Protein 1R18 (pdb70)

Nearest PDB structures (foldseek):
  1r18-assembly1_A  TM=1.005E+00  e=1.728E-52  Drosophila melanogaster
  1kr5-assembly1_A  TM=9.643E-01  e=3.037E-31  Homo sapiens
  2pbf-assembly2_B  TM=9.142E-01  e=1.183E-22  Plasmodium falciparum 3D7
  1jg3-assembly1_A  TM=9.268E-01  e=1.022E-20  Pyrococcus furiosus
  4l7v-assembly1_A  TM=8.859E-01  e=3.035E-16  Vibrio cholerae O395

Structure (mmCIF, N/CA/C/O backbone):
data_1R18
#
_entry.id   1R18
#
_cell.length_a   72.070
_cell.length_b   45.250
_cell.length_c   61.240
_cell.angle_alpha   90.00
_cell.angle_beta   102.90
_cell.angle_gamma   90.00
#
_symmetry.space_group_name_H-M   'C 1 2 1'
#
loop_
_entity.id
_entity.type
_entity.pdbx_description
1 polymer Protein-L-isoaspartate(D-aspartate)-O-methyltransferase
2 non-polymer S-ADENOSYL-L-HOMOCYSTEINE
3 water water
#
loop_
_atom_site.group_PDB
_atom_site.id
_atom_site.type_symbol
_atom_site.label_atom_id
_atom_site.label_alt_id
_atom_site.label_comp_id
_atom_site.label_asym_id
_atom_site.label_entity_id
_atom_site.label_seq_id
_atom_site.pdbx_PDB_ins_code
_atom_site.Cartn_x
_atom_site.Cartn_y
_atom_site.Cartn_z
_atom_site.occupancy
_atom_site.B_iso_or_equiv
_atom_site.auth_seq_id
_atom_site.auth_comp_id
_atom_site.auth_asym_id
_atom_site.auth_atom_id
_atom_site.pdbx_PDB_model_num
ATOM 1 N N . ILE A 1 5 ? 33.004 -19.059 39.866 1.00 47.07 -1 ILE A N 1
ATOM 2 C CA . ILE A 1 5 ? 32.507 -18.139 38.802 1.00 47.07 -1 ILE A CA 1
ATOM 3 C C . ILE A 1 5 ? 32.807 -16.689 39.162 1.00 47.07 -1 ILE A C 1
ATOM 4 O O . ILE A 1 5 ? 32.449 -16.223 40.246 1.00 47.07 -1 ILE A O 1
ATOM 6 N N . HIS A 1 6 ? 33.466 -15.981 38.250 1.00 28.75 0 HIS A N 1
ATOM 7 C CA . HIS A 1 6 ? 33.809 -14.582 38.473 1.00 28.75 0 HIS A CA 1
ATOM 8 C C . HIS A 1 6 ? 32.546 -13.723 38.501 1.00 28.75 0 HIS A C 1
ATOM 9 O O . HIS A 1 6 ? 31.744 -13.751 37.566 1.00 28.75 0 HIS A O 1
ATOM 11 N N . MET A 1 7 ? 32.372 -12.965 39.580 1.00 20.18 1 MET A N 1
ATOM 12 C CA . MET A 1 7 ? 31.212 -12.088 39.732 1.00 20.18 1 MET A CA 1
ATOM 13 C C . MET A 1 7 ? 31.560 -10.662 39.306 1.00 20.18 1 MET A C 1
ATOM 14 O O . MET A 1 7 ? 32.707 -10.229 39.439 1.00 20.18 1 MET A O 1
ATOM 19 N N . ALA A 1 8 ? 30.568 -9.932 38.801 1.00 28.40 2 ALA A N 1
ATOM 20 C CA . ALA A 1 8 ? 30.791 -8.561 38.351 1.00 28.40 2 ALA A CA 1
ATOM 21 C C . ALA A 1 8 ? 29.597 -7.629 38.563 1.00 28.40 2 ALA A C 1
ATOM 22 O O . ALA A 1 8 ? 28.451 -8.073 38.653 1.00 28.40 2 ALA A O 1
ATOM 24 N N . TRP A 1 9 ? 29.882 -6.331 38.635 1.00 27.89 3 TRP A N 1
ATOM 25 C CA . TRP A 1 9 ? 28.856 -5.308 38.820 1.00 27.89 3 TRP A CA 1
ATOM 26 C C . TRP A 1 9 ? 28.374 -4.749 37.488 1.00 27.89 3 TRP A C 1
ATOM 27 O O . TRP A 1 9 ? 29.122 -4.706 36.512 1.00 27.89 3 TRP A O 1
ATOM 38 N N . ARG A 1 10 ? 27.121 -4.310 37.462 1.00 30.72 4 ARG A N 1
ATOM 39 C CA . ARG A 1 10 ? 26.545 -3.696 36.275 1.00 30.72 4 ARG A CA 1
ATOM 40 C C . ARG A 1 10 ? 25.295 -2.905 36.613 1.00 30.72 4 ARG A C 1
ATOM 41 O O . ARG A 1 10 ? 24.441 -3.350 37.379 1.00 30.72 4 ARG A O 1
ATOM 49 N N . SER A 1 11 ? 25.220 -1.715 36.031 1.00 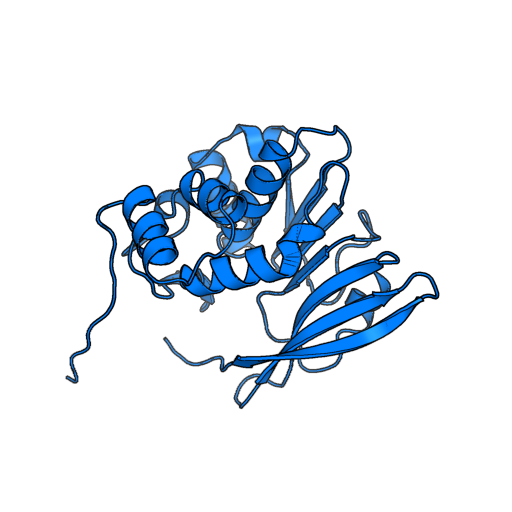21.31 5 SER A N 1
ATOM 50 C CA . SER A 1 11 ? 24.122 -0.780 36.242 1.00 21.31 5 SER A CA 1
ATOM 51 C C . SER A 1 11 ? 22.760 -1.312 35.824 1.00 21.31 5 SER A C 1
ATOM 52 O O . SER A 1 11 ? 22.648 -2.125 34.905 1.00 21.31 5 SER A O 1
ATOM 55 N N . VAL A 1 12 ? 21.727 -0.826 36.506 1.00 22.60 6 VAL A N 1
ATOM 56 C CA . VAL A 1 12 ? 20.351 -1.211 36.230 1.00 22.60 6 VAL A CA 1
ATOM 57 C C . VAL A 1 12 ? 19.405 -0.101 36.670 1.00 22.60 6 VAL A C 1
ATOM 58 O O . VAL A 1 12 ? 19.692 0.635 37.613 1.00 22.60 6 VAL A O 1
ATOM 62 N N . GLY A 1 13 ? 18.279 0.015 35.976 1.00 21.35 7 GLY A N 1
ATOM 63 C CA . GLY A 1 13 ? 17.298 1.023 36.324 1.00 21.35 7 GLY A CA 1
ATOM 64 C C . GLY A 1 13 ? 16.053 0.339 36.853 1.00 21.35 7 GLY A C 1
ATOM 65 O O . GLY A 1 13 ? 15.812 -0.828 36.545 1.00 21.35 7 GLY A O 1
ATOM 66 N N . ALA A 1 14 ? 15.264 1.049 37.652 1.00 19.51 8 ALA A N 1
ATOM 67 C CA . ALA A 1 14 ? 14.041 0.480 38.207 1.00 19.51 8 ALA A CA 1
ATOM 68 C C . ALA A 1 14 ? 12.967 0.377 37.125 1.00 19.51 8 ALA A C 1
ATOM 69 O O . ALA A 1 14 ? 12.086 -0.482 37.183 1.00 19.51 8 ALA A O 1
ATOM 71 N N . ASN A 1 15 ? 13.044 1.275 36.148 1.00 20.66 9 ASN A N 1
ATOM 72 C CA . ASN A 1 15 ? 12.118 1.302 35.019 1.00 20.66 9 ASN A CA 1
ATOM 73 C C . ASN A 1 15 ? 12.804 2.021 33.860 1.00 20.66 9 ASN A C 1
ATOM 74 O O . ASN A 1 15 ? 13.960 2.420 33.982 1.00 20.66 9 ASN A O 1
ATOM 79 N N . ASN A 1 16 ? 12.109 2.188 32.740 1.00 18.15 10 ASN A N 1
ATOM 80 C CA . ASN A 1 16 ? 12.724 2.836 31.585 1.00 18.15 10 ASN A CA 1
ATOM 81 C C . ASN A 1 16 ? 13.173 4.270 31.856 1.00 18.15 10 ASN A C 1
ATOM 82 O O . ASN A 1 16 ? 14.315 4.629 31.567 1.00 18.15 10 ASN A O 1
ATOM 87 N N . GLU A 1 17 ? 12.281 5.086 32.413 1.00 21.61 11 GLU A N 1
ATOM 88 C CA . GLU A 1 17 ? 12.608 6.478 32.711 1.00 21.61 11 GLU A CA 1
ATOM 89 C C . GLU A 1 17 ? 13.812 6.592 33.646 1.00 21.61 11 GLU A C 1
ATOM 90 O O . GLU A 1 17 ? 14.705 7.412 33.428 1.00 21.61 11 GLU A O 1
ATOM 96 N N . ASP A 1 18 ? 13.828 5.767 34.688 1.00 15.06 12 ASP A N 1
ATOM 97 C CA . ASP A 1 18 ? 14.916 5.779 35.658 1.00 15.06 12 ASP A CA 1
ATOM 98 C C . ASP A 1 18 ? 16.239 5.347 35.035 1.00 15.06 12 ASP A C 1
ATOM 99 O O . ASP A 1 18 ? 17.310 5.781 35.466 1.00 15.06 12 ASP A O 1
ATOM 104 N N . LEU A 1 19 ? 16.160 4.489 34.024 1.00 14.80 13 LEU A N 1
ATOM 105 C CA . LEU A 1 19 ? 17.354 4.012 33.338 1.00 14.80 13 LEU A CA 1
ATOM 106 C C . LEU A 1 19 ? 17.973 5.140 32.525 1.00 14.80 13 LEU A C 1
ATOM 107 O O . LEU A 1 19 ? 19.195 5.313 32.512 1.00 14.80 13 LEU A O 1
ATOM 112 N N . ILE A 1 20 ? 17.125 5.911 31.850 1.00 10.82 14 ILE A N 1
ATOM 113 C CA . ILE A 1 20 ? 17.601 7.016 31.026 1.00 10.82 14 ILE A CA 1
ATOM 114 C C . ILE A 1 20 ? 18.131 8.167 31.876 1.00 10.82 14 ILE A C 1
ATOM 115 O O . ILE A 1 20 ? 19.145 8.778 31.539 1.00 10.82 14 ILE A O 1
ATOM 120 N N . ARG A 1 21 ? 17.438 8.466 32.972 1.00 16.49 15 ARG A N 1
ATOM 121 C CA . ARG A 1 21 ? 17.862 9.535 33.869 1.00 16.49 15 ARG A CA 1
ATOM 122 C C . ARG A 1 21 ? 19.265 9.230 34.373 1.00 16.49 15 ARG A C 1
ATOM 123 O O . ARG A 1 21 ? 20.149 10.088 34.377 1.00 16.49 15 ARG A O 1
ATOM 131 N N . GLN A 1 22 ? 19.449 7.990 34.806 1.00 17.38 16 GLN A N 1
ATOM 132 C CA . GLN A 1 22 ? 20.723 7.515 35.324 1.00 17.38 16 GLN A CA 1
ATOM 133 C C . GLN A 1 22 ? 21.829 7.756 34.297 1.00 17.38 16 GLN A C 1
ATOM 134 O O . GLN A 1 22 ? 22.910 8.237 34.638 1.00 17.38 16 GLN A O 1
ATOM 140 N N . LEU A 1 23 ? 21.549 7.431 33.038 1.00 18.71 17 LEU A N 1
ATOM 141 C CA . LEU A 1 23 ? 22.521 7.623 31.964 1.00 18.71 17 LEU A CA 1
ATOM 142 C C . LEU A 1 23 ? 22.838 9.097 31.728 1.00 18.71 17 LEU A C 1
ATOM 143 O O . LEU A 1 23 ? 23.980 9.458 31.441 1.00 18.71 17 LEU A O 1
ATOM 148 N N . LYS A 1 24 ? 21.818 9.942 31.843 1.00 15.22 18 LYS A N 1
ATOM 149 C CA . LYS A 1 24 ? 21.979 11.375 31.632 1.00 15.22 18 LYS A CA 1
ATOM 150 C C . LYS A 1 24 ? 22.771 11.987 32.783 1.00 15.22 18 LYS A C 1
ATOM 151 O O . LYS A 1 24 ? 23.648 12.824 32.566 1.00 15.22 18 LYS A O 1
ATOM 157 N N . ASP A 1 25 ? 22.467 11.555 34.004 1.00 25.37 19 ASP A N 1
ATOM 158 C CA . ASP A 1 25 ? 23.159 12.051 35.188 1.00 25.37 19 ASP A CA 1
ATOM 159 C C . ASP A 1 25 ? 24.652 11.755 35.129 1.00 25.37 19 ASP A C 1
ATOM 160 O O . ASP A 1 25 ? 25.464 12.572 35.557 1.00 25.37 19 ASP A O 1
ATOM 165 N N . HIS A 1 26 ? 25.017 10.595 34.588 1.00 25.22 20 HIS A N 1
ATOM 166 C CA . HIS A 1 26 ? 26.425 10.217 34.501 1.00 25.22 20 HIS A CA 1
ATOM 167 C C . HIS A 1 26 ? 27.154 10.657 33.232 1.00 25.22 20 HIS A C 1
ATOM 168 O O . HIS A 1 26 ? 28.262 10.195 32.956 1.00 25.22 20 HIS A O 1
ATOM 175 N N . GLY A 1 27 ? 26.530 11.540 32.458 1.00 25.96 21 GLY A N 1
ATOM 176 C CA . GLY A 1 27 ? 27.168 12.046 31.255 1.00 25.96 21 GLY A CA 1
ATOM 177 C C . GLY A 1 27 ? 27.114 11.225 29.979 1.00 25.96 21 GLY A C 1
ATOM 178 O O . GLY A 1 27 ? 27.686 11.633 28.965 1.00 25.96 21 GLY A O 1
ATOM 179 N N . VAL A 1 28 ? 26.446 10.076 30.002 1.00 21.98 22 VAL A N 1
ATOM 180 C CA . VAL A 1 28 ? 26.356 9.258 28.795 1.00 21.98 22 VAL A CA 1
ATOM 181 C C . VAL A 1 28 ? 25.478 9.962 27.761 1.00 21.98 22 VAL A C 1
ATOM 182 O O . VAL A 1 28 ? 25.802 9.988 26.574 1.00 21.98 22 VAL A O 1
ATOM 186 N N . ILE A 1 29 ? 24.367 10.535 28.216 1.00 22.60 23 ILE A N 1
ATOM 187 C CA . ILE A 1 29 ? 23.463 11.255 27.326 1.00 22.60 23 ILE A CA 1
ATOM 188 C C . ILE A 1 29 ? 23.698 12.756 27.484 1.00 22.60 23 ILE A C 1
ATOM 189 O O . ILE A 1 29 ? 23.526 13.311 28.572 1.00 22.60 23 ILE A O 1
ATOM 194 N N . ALA A 1 30 ? 24.084 13.407 26.391 1.00 29.66 24 ALA A N 1
ATOM 195 C CA . ALA A 1 30 ? 24.366 14.835 26.406 1.00 29.66 24 ALA A CA 1
ATOM 196 C C . ALA A 1 30 ? 23.153 15.731 26.153 1.00 29.66 24 ALA A C 1
ATOM 197 O O . ALA A 1 30 ? 22.878 16.642 26.934 1.00 29.66 24 ALA A O 1
ATOM 199 N N . SER A 1 31 ? 22.427 15.472 25.069 1.00 23.29 25 SER A N 1
ATOM 200 C CA . SER A 1 31 ? 21.263 16.283 24.716 1.00 23.29 25 SER A CA 1
ATOM 201 C C . SER A 1 31 ? 19.939 15.797 25.302 1.00 23.29 25 SER A C 1
ATOM 202 O O . SER A 1 31 ? 19.712 14.595 25.444 1.00 23.29 25 SER A O 1
ATOM 205 N N . ASP A 1 32 ? 19.062 16.746 25.630 1.00 16.32 26 ASP A N 1
ATOM 206 C CA . ASP A 1 32 ? 17.756 16.427 26.202 1.00 16.32 26 ASP A CA 1
ATOM 207 C C . ASP A 1 32 ? 16.855 15.702 25.209 1.00 16.32 26 ASP A C 1
ATOM 208 O O . ASP A 1 32 ? 16.066 14.841 25.595 1.00 16.32 26 ASP A O 1
ATOM 213 N N . ALA A 1 33 ? 16.965 16.058 23.934 1.00 15.58 27 ALA A N 1
ATOM 214 C CA . ALA A 1 33 ? 16.146 15.437 22.898 1.00 15.58 27 ALA A CA 1
ATOM 215 C C . ALA A 1 33 ? 16.428 13.943 22.792 1.00 15.58 27 ALA A C 1
ATOM 216 O O . ALA A 1 33 ? 15.511 13.138 22.626 1.00 15.58 27 ALA A O 1
ATOM 218 N N . VAL A 1 34 ? 17.701 13.575 22.879 1.00 15.16 28 VAL A N 1
ATOM 219 C CA . VAL A 1 34 ? 18.086 12.173 22.802 1.00 15.16 28 VAL A CA 1
ATOM 220 C C . VAL A 1 34 ? 17.500 11.424 23.993 1.00 15.16 28 VAL A C 1
ATOM 221 O O . VAL A 1 34 ? 16.997 10.309 23.851 1.00 15.16 28 VAL A O 1
ATOM 225 N N . ALA A 1 35 ? 17.554 12.052 25.164 1.00 20.61 29 ALA A N 1
ATOM 226 C CA . ALA A 1 35 ? 17.029 11.448 26.381 1.00 20.61 29 ALA A CA 1
ATOM 227 C C . ALA A 1 35 ? 15.520 11.239 26.299 1.00 20.61 29 ALA A C 1
ATOM 228 O O . ALA A 1 35 ? 15.007 10.212 26.746 1.00 20.61 29 ALA A O 1
ATOM 230 N N . GLN A 1 36 ? 14.815 12.212 25.726 1.00 15.52 30 GLN A N 1
ATOM 231 C CA . GLN A 1 36 ? 13.364 12.130 25.599 1.00 15.52 30 GLN A CA 1
ATOM 232 C C . GLN A 1 36 ? 12.912 11.039 24.638 1.00 15.52 30 GLN A C 1
ATOM 233 O O . GLN A 1 36 ? 11.931 10.342 24.903 1.00 15.52 30 GLN A O 1
ATOM 239 N N . ALA A 1 37 ? 13.620 10.892 23.523 1.00 12.01 31 ALA A N 1
ATOM 240 C CA . ALA A 1 37 ? 13.273 9.860 22.553 1.00 12.01 31 ALA A CA 1
ATOM 241 C C . ALA A 1 37 ? 13.418 8.490 23.207 1.00 12.01 31 ALA A C 1
ATOM 242 O O . ALA A 1 37 ? 12.573 7.610 23.026 1.00 12.01 31 ALA A O 1
ATOM 244 N N . MET A 1 38 ? 14.494 8.313 23.968 1.00 18.71 32 MET A N 1
ATOM 245 C CA . MET A 1 38 ? 14.736 7.046 24.651 1.00 18.71 32 MET A CA 1
ATOM 246 C C . MET A 1 38 ? 13.764 6.840 25.809 1.00 18.71 32 MET A C 1
ATOM 247 O O . MET A 1 38 ? 13.401 5.709 26.126 1.00 18.71 32 MET A O 1
ATOM 252 N N . LYS A 1 39 ? 13.337 7.933 26.436 1.00 24.28 33 LYS A N 1
ATOM 253 C CA . LYS A 1 39 ? 12.391 7.844 27.545 1.00 24.28 33 LYS A CA 1
ATOM 254 C C . LYS A 1 39 ? 11.033 7.347 27.060 1.00 24.28 33 LYS A C 1
ATOM 255 O O . LYS A 1 39 ? 10.367 6.569 27.743 1.00 24.28 33 LYS A O 1
ATOM 261 N N . GLU A 1 40 ? 10.629 7.795 25.875 1.00 25.87 34 GLU A N 1
ATOM 262 C CA . GLU A 1 40 ? 9.338 7.416 25.312 1.00 25.87 34 GLU A CA 1
ATOM 263 C C . GLU A 1 40 ? 9.330 6.078 24.575 1.00 25.87 34 GLU A C 1
ATOM 264 O O . GLU A 1 40 ? 8.293 5.645 24.069 1.00 25.87 34 GLU A O 1
ATOM 270 N N . THR A 1 41 ? 10.486 5.423 24.523 1.00 21.22 35 THR A N 1
ATOM 271 C CA . THR A 1 41 ? 10.602 4.122 23.875 1.00 21.22 35 THR A CA 1
ATOM 272 C C . THR A 1 41 ? 11.057 3.126 24.944 1.00 21.22 35 THR A C 1
ATOM 273 O O . THR A 1 41 ? 12.250 2.956 25.185 1.00 21.22 35 THR A O 1
ATOM 277 N N . ASP A 1 42 ? 10.082 2.481 25.581 1.00 22.75 36 ASP A N 1
ATOM 278 C CA . ASP A 1 42 ? 10.316 1.515 26.655 1.00 22.75 36 ASP A CA 1
ATOM 279 C C . ASP A 1 42 ? 10.992 0.225 26.186 1.00 22.75 36 ASP A C 1
ATOM 280 O O . ASP A 1 42 ? 10.436 -0.504 25.368 1.00 22.75 36 ASP A O 1
ATOM 285 N N . ARG A 1 43 ? 12.182 -0.058 26.714 1.00 16.19 37 ARG A N 1
ATOM 286 C CA . ARG A 1 43 ? 12.924 -1.267 26.342 1.00 16.19 37 ARG A CA 1
ATOM 287 C C . ARG A 1 43 ? 12.165 -2.571 26.597 1.00 16.19 37 ARG A C 1
ATOM 288 O O . ARG A 1 43 ? 12.488 -3.601 26.005 1.00 16.19 37 ARG A O 1
ATOM 296 N N . LYS A 1 44 ? 11.161 -2.537 27.469 1.00 12.55 38 LYS A N 1
ATOM 297 C CA . LYS A 1 44 ? 10.406 -3.750 27.781 1.00 12.55 38 LYS A CA 1
ATOM 298 C C . LYS A 1 44 ? 9.745 -4.380 26.556 1.00 12.55 38 LYS A C 1
ATOM 299 O O . LYS A 1 44 ? 9.538 -5.594 26.513 1.00 12.55 38 LYS A O 1
ATOM 305 N N . HIS A 1 45 ? 9.414 -3.556 25.566 1.00 18.38 39 HIS A N 1
ATOM 306 C CA . HIS A 1 45 ? 8.775 -4.047 24.352 1.00 18.38 39 HIS A CA 1
ATOM 307 C C . HIS A 1 45 ? 9.793 -4.636 23.385 1.00 18.38 39 HIS A C 1
ATOM 308 O O . HIS A 1 45 ? 9.434 -5.376 22.468 1.00 18.38 39 HIS A O 1
ATOM 315 N N . TYR A 1 46 ? 11.068 -4.325 23.598 1.00 16.37 40 TYR A N 1
ATOM 316 C CA . TYR A 1 46 ? 12.107 -4.813 22.702 1.00 16.37 40 TYR A CA 1
ATOM 317 C C . TYR A 1 46 ? 13.127 -5.802 23.285 1.00 16.37 40 TYR A C 1
ATOM 318 O O . TYR A 1 46 ? 13.763 -6.547 22.535 1.00 16.37 40 TYR A O 1
ATOM 327 N N . SER A 1 47 ? 13.292 -5.817 24.606 1.00 17.55 41 SER A N 1
ATOM 328 C CA . SER A 1 47 ? 14.243 -6.735 25.238 1.00 17.55 41 SER A CA 1
ATOM 329 C C . SER A 1 47 ? 13.516 -7.749 26.119 1.00 17.55 41 SER A C 1
ATOM 330 O O . SER A 1 47 ? 13.003 -7.405 27.179 1.00 17.55 41 SER A O 1
ATOM 333 N N . PRO A 1 48 ? 13.475 -9.021 25.691 1.00 23.26 42 PRO A N 1
ATOM 334 C CA . PRO A 1 48 ? 12.807 -10.096 26.433 1.00 23.26 42 PRO A CA 1
ATOM 335 C C . PRO A 1 48 ? 13.174 -10.184 27.915 1.00 23.26 42 PRO A C 1
ATOM 336 O O . PRO A 1 48 ? 12.299 -10.312 28.771 1.00 23.26 42 PRO A O 1
ATOM 340 N N . ARG A 1 49 ? 14.466 -10.121 28.218 1.00 19.44 43 ARG A N 1
ATOM 341 C CA . ARG A 1 49 ? 14.906 -10.220 29.603 1.00 19.44 43 ARG A CA 1
ATOM 342 C C . ARG A 1 49 ? 15.751 -9.035 30.068 1.00 19.44 43 ARG A C 1
ATOM 343 O O . ARG A 1 49 ? 16.371 -8.349 29.249 1.00 19.44 43 ARG A O 1
ATOM 351 N N . ASN A 1 50 ? 15.755 -8.805 31.383 1.00 21.40 44 ASN A N 1
ATOM 352 C CA . ASN A 1 50 ? 16.522 -7.703 31.979 1.00 21.40 44 ASN A CA 1
ATOM 353 C C . ASN A 1 50 ? 16.274 -6.403 31.184 1.00 21.40 44 ASN A C 1
ATOM 354 O O . ASN A 1 50 ? 17.149 -5.640 30.977 1.00 21.40 44 ASN A O 1
ATOM 359 N N . PRO A 1 51 ? 15.053 -6.147 30.781 1.00 15.17 45 PRO A N 1
ATOM 360 C CA . PRO A 1 51 ? 14.994 -4.876 30.009 1.00 15.17 45 PRO A CA 1
ATOM 361 C C . PRO A 1 51 ? 15.729 -3.567 30.409 1.00 15.17 45 PRO A C 1
ATOM 362 O O . PRO A 1 51 ? 16.176 -2.782 29.538 1.00 15.17 45 PRO A O 1
ATOM 366 N N . TYR A 1 52 ? 15.853 -3.322 31.705 1.00 16.93 46 TYR A N 1
ATOM 367 C CA . TYR A 1 52 ? 16.473 -2.100 32.186 1.00 16.93 46 TYR A CA 1
ATOM 368 C C . TYR A 1 52 ? 17.890 -2.225 32.729 1.00 16.93 46 TYR A C 1
ATOM 369 O O . TYR A 1 52 ? 18.290 -1.480 33.622 1.00 16.93 46 TYR A O 1
ATOM 378 N N . MET A 1 53 ? 18.650 -3.163 32.181 1.00 17.13 47 MET A N 1
ATOM 379 C CA . MET A 1 53 ? 20.036 -3.347 32.586 1.00 17.13 47 MET A CA 1
ATOM 380 C C . MET A 1 53 ? 20.872 -2.705 31.486 1.00 17.13 47 MET A C 1
ATOM 381 O O . MET A 1 53 ? 20.585 -2.893 30.306 1.00 17.13 47 MET A O 1
ATOM 386 N N . ASP A 1 54 ? 21.889 -1.934 31.859 1.00 11.88 48 ASP A N 1
ATOM 387 C CA . ASP A 1 54 ? 22.726 -1.299 30.851 1.00 11.88 48 ASP A CA 1
ATOM 388 C C . ASP A 1 54 ? 23.695 -2.327 30.286 1.00 11.88 48 ASP A C 1
ATOM 389 O O . ASP A 1 54 ? 24.900 -2.277 30.547 1.00 11.88 48 ASP A O 1
ATOM 394 N N . ALA A 1 55 ? 23.154 -3.263 29.510 1.00 16.32 49 ALA A N 1
ATOM 395 C CA . ALA A 1 55 ? 23.955 -4.320 28.906 1.00 16.32 49 ALA A CA 1
ATOM 396 C C . ALA A 1 55 ? 23.220 -4.969 27.736 1.00 16.32 49 ALA A C 1
ATOM 397 O O . ALA A 1 55 ? 21.990 -4.919 27.655 1.00 16.32 49 ALA A O 1
ATOM 399 N N . PRO A 1 56 ? 23.970 -5.591 26.812 1.00 18.04 50 PRO A N 1
ATOM 400 C CA . PRO A 1 56 ? 23.378 -6.252 25.647 1.00 18.04 50 PRO A CA 1
ATOM 401 C C . PRO A 1 56 ? 22.576 -7.473 26.085 1.00 18.04 50 PRO A C 1
ATOM 402 O O . PRO A 1 56 ? 22.976 -8.183 27.004 1.00 18.04 50 PRO A O 1
ATOM 406 N N . GLN A 1 57 ? 21.444 -7.712 25.433 1.00 25.38 51 GLN A N 1
ATOM 407 C CA . GLN A 1 57 ? 20.608 -8.862 25.756 1.00 25.38 51 GLN A CA 1
ATOM 408 C C . GLN A 1 57 ? 20.326 -9.629 24.468 1.00 25.38 51 GLN A C 1
ATOM 409 O O . GLN A 1 57 ? 20.133 -9.029 23.412 1.00 25.38 51 GLN A O 1
ATOM 415 N N . PRO A 1 58 ? 20.302 -10.967 24.532 1.00 27.52 52 PRO A N 1
ATOM 416 C CA . PRO A 1 58 ? 20.034 -11.745 23.318 1.00 27.52 52 PRO A CA 1
ATOM 417 C C . PRO A 1 58 ? 18.576 -11.638 22.865 1.00 27.52 52 PRO A C 1
ATOM 418 O O . PRO A 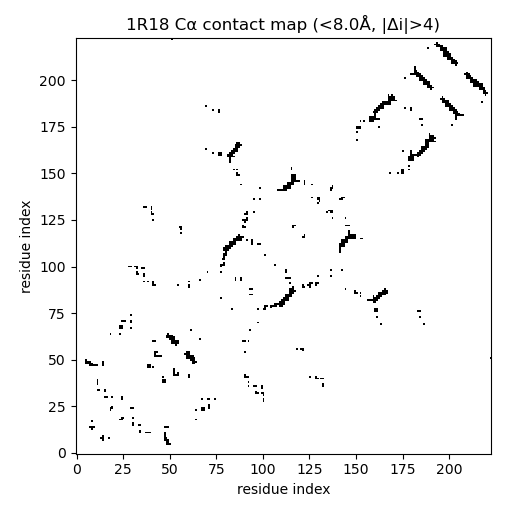1 58 ? 17.672 -11.492 23.687 1.00 27.52 52 PRO A O 1
ATOM 422 N N . ILE A 1 59 ? 18.359 -11.704 21.555 1.00 30.10 53 ILE A N 1
ATOM 423 C CA . ILE A 1 59 ? 17.014 -11.619 20.992 1.00 30.10 53 ILE A CA 1
ATOM 424 C C . ILE A 1 59 ? 16.760 -12.738 19.984 1.00 30.10 53 ILE A C 1
ATOM 425 O O . ILE A 1 59 ? 15.668 -12.848 19.430 1.00 30.10 53 ILE A O 1
ATOM 430 N N . GLY A 1 60 ? 17.774 -13.565 19.750 1.00 19.35 54 GLY A N 1
ATOM 431 C CA . GLY A 1 60 ? 17.635 -14.661 18.808 1.00 19.35 54 GLY A CA 1
ATOM 432 C C . GLY A 1 60 ? 18.597 -14.538 17.642 1.00 19.35 54 GLY A C 1
ATOM 433 O O . GLY A 1 60 ? 19.349 -13.570 17.548 1.00 19.35 54 GLY A O 1
ATOM 434 N N . GLY A 1 61 ? 18.580 -15.526 16.753 1.00 21.52 55 GLY A N 1
ATOM 435 C CA . GLY A 1 61 ? 19.455 -15.499 15.596 1.00 21.52 55 GLY A CA 1
ATOM 436 C C . GLY A 1 61 ? 20.905 -15.212 15.933 1.00 21.52 55 GLY A C 1
ATOM 437 O O . GLY A 1 61 ? 21.642 -14.675 15.106 1.00 21.52 55 GLY A O 1
ATOM 438 N N . GLY A 1 62 ? 21.311 -15.564 17.151 1.00 22.44 56 GLY A N 1
ATOM 439 C CA . GLY A 1 62 ? 22.683 -15.344 17.574 1.00 22.44 56 GLY A CA 1
ATOM 440 C C . GLY A 1 62 ? 23.082 -13.887 17.716 1.00 22.44 56 GLY A C 1
ATOM 441 O O . GLY A 1 62 ? 24.272 -13.567 17.751 1.00 22.44 56 GLY A O 1
ATOM 442 N N . VAL A 1 63 ? 22.096 -12.998 17.801 1.00 17.91 57 VAL A N 1
ATOM 443 C CA . VAL A 1 63 ? 22.373 -11.572 17.939 1.00 17.91 57 VAL A CA 1
ATOM 444 C C . VAL A 1 63 ? 21.778 -11.007 19.223 1.00 17.91 57 VAL A C 1
ATOM 445 O O . VAL A 1 63 ? 21.009 -11.678 19.910 1.00 17.91 57 VAL A O 1
ATOM 449 N N . THR A 1 64 ? 22.128 -9.763 19.532 1.00 17.32 58 THR A N 1
ATOM 450 C CA . THR A 1 64 ? 21.645 -9.116 20.744 1.00 17.32 58 THR A CA 1
ATOM 451 C C . THR A 1 64 ? 21.177 -7.688 20.507 1.00 17.32 58 THR A C 1
ATOM 452 O O . THR A 1 64 ? 21.596 -7.033 19.550 1.00 17.32 58 THR A O 1
ATOM 456 N N . ILE A 1 65 ? 20.291 -7.215 21.377 1.00 14.24 59 ILE A N 1
ATOM 457 C CA . ILE A 1 65 ? 19.819 -5.844 21.297 1.00 14.24 59 ILE A CA 1
ATOM 458 C C . ILE A 1 65 ? 20.913 -5.087 22.051 1.00 14.24 59 ILE A C 1
ATOM 459 O O . ILE A 1 65 ? 21.250 -5.439 23.180 1.00 14.24 59 ILE A O 1
ATOM 464 N N . SER A 1 66 ? 21.477 -4.068 21.415 1.00 12.48 60 SER A N 1
ATOM 465 C CA . SER A 1 66 ? 22.561 -3.284 22.001 1.00 12.48 60 SER A CA 1
ATOM 466 C C . SER A 1 66 ? 22.320 -2.788 23.426 1.00 12.48 60 SER A C 1
ATOM 467 O O . SER A 1 66 ? 21.180 -2.661 23.872 1.00 12.48 60 SER A O 1
ATOM 470 N N . ALA A 1 67 ? 23.412 -2.520 24.137 1.00 14.32 61 ALA A N 1
ATOM 471 C CA . ALA A 1 67 ? 23.335 -2.002 25.494 1.00 14.32 61 ALA A CA 1
ATOM 472 C C . ALA A 1 67 ? 22.869 -0.553 25.366 1.00 14.32 61 ALA A C 1
ATOM 473 O O . ALA A 1 67 ? 23.295 0.165 24.459 1.00 14.32 61 ALA A O 1
ATOM 475 N N . PRO A 1 68 ? 21.985 -0.108 26.272 1.00 11.31 62 PRO A N 1
ATOM 476 C CA . PRO A 1 68 ? 21.450 1.255 26.263 1.00 11.31 62 PRO A CA 1
ATOM 477 C C . PRO A 1 68 ? 22.437 2.370 25.923 1.00 11.31 62 PRO A C 1
ATOM 478 O O . PRO A 1 68 ? 22.109 3.262 25.139 1.00 11.31 62 PRO A O 1
ATOM 482 N N . HIS A 1 69 ? 23.638 2.330 26.497 1.00 15.86 63 HIS A N 1
ATOM 483 C CA . HIS A 1 69 ? 24.612 3.383 26.221 1.00 15.86 63 HIS A CA 1
ATOM 484 C C . HIS A 1 69 ? 25.086 3.410 24.772 1.00 15.86 63 HIS A C 1
ATOM 485 O O . HIS A 1 69 ? 25.452 4.469 24.255 1.00 15.86 63 HIS A O 1
ATOM 492 N N . MET A 1 70 ? 25.083 2.256 24.112 1.00 12.19 64 MET A N 1
ATOM 493 C CA . MET A 1 70 ? 25.503 2.202 22.715 1.00 12.19 64 MET A CA 1
ATOM 494 C C . MET A 1 70 ? 24.433 2.848 21.837 1.00 12.19 64 MET A C 1
ATOM 495 O O . MET A 1 70 ? 24.746 3.482 20.832 1.00 12.19 64 MET A O 1
ATOM 500 N N . HIS A 1 71 ? 23.171 2.684 22.220 1.00 11.70 65 HIS A N 1
ATOM 501 C CA . HIS A 1 71 ? 22.065 3.281 21.478 1.00 11.70 65 HIS A CA 1
ATOM 502 C C . HIS A 1 71 ? 22.142 4.797 21.629 1.00 11.70 65 HIS A C 1
ATOM 503 O O . HIS A 1 71 ? 21.867 5.544 20.688 1.00 11.70 65 HIS A O 1
ATOM 510 N N . ALA A 1 72 ? 22.517 5.246 22.825 1.00 7.64 66 ALA A N 1
ATOM 511 C CA . ALA A 1 72 ? 22.631 6.672 23.109 1.00 7.64 66 ALA A CA 1
ATOM 512 C C . ALA A 1 72 ? 23.729 7.310 22.267 1.00 7.64 66 ALA A C 1
ATOM 513 O O . ALA A 1 72 ? 23.530 8.368 21.677 1.00 7.64 66 ALA A O 1
ATOM 515 N N . PHE A 1 73 ? 24.889 6.667 22.214 1.00 16.53 67 PHE A N 1
ATOM 516 C CA . PHE A 1 73 ? 26.004 7.195 21.435 1.00 16.53 67 PHE A CA 1
ATOM 517 C C . PHE A 1 73 ? 25.622 7.368 19.964 1.00 16.53 67 PHE A C 1
ATOM 518 O O . PHE A 1 73 ? 25.989 8.359 19.338 1.00 16.53 67 PHE A O 1
ATOM 526 N N . ALA A 1 74 ? 24.877 6.408 19.421 1.00 15.62 68 ALA A N 1
ATOM 527 C CA . ALA A 1 74 ? 24.454 6.463 18.023 1.00 15.62 68 ALA A CA 1
ATOM 528 C C . ALA A 1 74 ? 23.478 7.608 17.769 1.00 15.62 68 ALA A C 1
ATOM 529 O O . ALA A 1 74 ? 23.549 8.271 16.735 1.00 15.62 68 ALA A O 1
ATOM 531 N N . LEU A 1 75 ? 22.559 7.830 18.703 1.00 12.50 69 LEU A N 1
ATOM 532 C CA . LEU A 1 75 ? 21.596 8.912 18.560 1.00 12.50 69 LEU A CA 1
ATOM 533 C C . LEU A 1 75 ? 22.312 10.261 18.612 1.00 12.50 69 LEU A C 1
ATOM 534 O O . LEU A 1 75 ? 22.008 11.162 17.824 1.00 12.50 69 LEU A O 1
ATOM 539 N N . GLU A 1 76 ? 23.272 10.394 19.526 1.00 14.36 70 GLU A N 1
ATOM 540 C CA . GLU A 1 76 ? 24.035 11.635 19.657 1.00 14.36 70 GLU A CA 1
ATOM 541 C C . GLU A 1 76 ? 24.827 11.942 18.383 1.00 14.36 70 GLU A C 1
ATOM 542 O O . GLU A 1 76 ? 24.858 13.083 17.926 1.00 14.36 70 GLU A O 1
ATOM 548 N N . TYR A 1 77 ? 25.471 10.922 17.820 1.00 10.01 71 TYR A N 1
ATOM 549 C CA . TYR A 1 77 ? 26.273 11.076 16.602 1.00 10.01 71 TYR A CA 1
ATOM 550 C C . TYR A 1 77 ? 25.473 11.659 15.443 1.00 10.01 71 TYR A C 1
ATOM 551 O O . TYR A 1 77 ? 26.004 12.413 14.628 1.00 10.01 71 TYR A O 1
ATOM 560 N N . LEU A 1 78 ? 24.201 11.285 15.366 1.00 15.33 72 LEU A N 1
ATOM 561 C CA . LEU A 1 78 ? 23.331 11.730 14.285 1.00 15.33 72 LEU A CA 1
ATOM 562 C C . LEU A 1 78 ? 22.248 12.702 14.738 1.00 15.33 72 LEU A C 1
ATOM 563 O O . LEU A 1 78 ? 21.224 12.841 14.066 1.00 15.33 72 LEU A O 1
ATOM 568 N N . ARG A 1 79 ? 22.464 13.386 15.857 1.00 17.13 73 ARG A N 1
ATOM 569 C CA . ARG A 1 79 ? 21.443 14.300 16.353 1.00 17.13 73 ARG A CA 1
ATOM 570 C C . ARG A 1 79 ? 21.095 15.461 15.423 1.00 17.13 73 ARG A C 1
ATOM 571 O O . ARG A 1 79 ? 19.940 15.883 15.380 1.00 17.13 73 ARG A O 1
ATOM 579 N N . ASP A 1 80 ? 22.067 15.971 14.670 1.00 18.42 74 ASP A N 1
ATOM 580 C CA . ASP A 1 80 ? 21.796 17.087 13.761 1.00 18.42 74 ASP A CA 1
ATOM 581 C C . ASP A 1 80 ? 21.268 16.643 12.401 1.00 18.42 74 ASP A C 1
ATOM 582 O O . ASP A 1 80 ? 20.788 17.464 11.620 1.00 18.42 74 ASP A O 1
ATOM 587 N N . HIS A 1 81 ? 21.355 15.347 12.118 1.00 26.03 75 HIS A N 1
ATOM 588 C CA . HIS A 1 81 ? 20.886 14.824 10.840 1.00 26.03 75 HIS A CA 1
ATOM 589 C C . HIS A 1 81 ? 19.459 14.288 10.902 1.00 26.03 75 HIS A C 1
ATOM 590 O O . HIS A 1 81 ? 18.820 14.087 9.870 1.00 26.03 75 HIS A O 1
ATOM 597 N N . LEU A 1 82 ? 18.966 14.068 12.115 1.00 15.62 76 LEU A N 1
ATOM 598 C CA . LEU A 1 82 ? 17.612 13.567 12.322 1.00 15.62 76 LEU A CA 1
ATOM 599 C C . LEU A 1 82 ? 16.638 14.743 12.368 1.00 15.62 76 LEU A C 1
ATOM 600 O O . LEU A 1 82 ? 16.350 15.284 13.437 1.00 15.62 76 LEU A O 1
ATOM 605 N N . LYS A 1 83 ? 16.130 15.139 11.207 1.00 21.82 77 LYS A N 1
ATOM 606 C CA . LYS A 1 83 ? 15.200 16.260 11.139 1.00 21.82 77 LYS A CA 1
ATOM 607 C C . LYS A 1 83 ? 13.950 15.939 10.328 1.00 21.82 77 LYS A C 1
ATOM 608 O O . LYS A 1 83 ? 13.971 15.084 9.442 1.00 21.82 77 LYS A O 1
ATOM 614 N N . PRO A 1 84 ? 12.837 16.626 10.627 1.00 11.02 78 PRO A N 1
ATOM 615 C CA . PRO A 1 84 ? 11.576 16.407 9.914 1.00 11.02 78 PRO A CA 1
ATOM 616 C C . PRO A 1 84 ? 11.777 16.473 8.400 1.00 11.02 78 PRO A C 1
ATOM 617 O O . PRO A 1 84 ? 12.455 17.368 7.898 1.00 11.02 78 PRO A O 1
ATOM 621 N N . GLY A 1 85 ? 11.196 15.517 7.684 1.00 10.53 79 GLY A N 1
ATOM 622 C CA . GLY A 1 85 ? 11.323 15.493 6.238 1.00 10.53 79 GLY A CA 1
ATOM 623 C C . GLY A 1 85 ? 12.488 14.683 5.691 1.00 10.53 79 GLY A C 1
ATOM 624 O O . GLY A 1 85 ? 12.581 14.473 4.483 1.00 10.53 79 GLY A O 1
ATOM 625 N N . ALA A 1 86 ? 13.374 14.215 6.564 1.00 19.44 80 ALA A N 1
ATOM 626 C CA . ALA A 1 86 ? 14.531 13.442 6.121 1.00 19.44 80 ALA A CA 1
ATOM 627 C C . ALA A 1 86 ? 14.256 11.945 5.995 1.00 19.44 80 ALA A C 1
ATOM 628 O O . ALA A 1 86 ? 13.228 11.444 6.455 1.00 19.44 80 ALA A O 1
ATOM 630 N N . ARG A 1 87 ? 15.189 11.244 5.357 1.00 15.45 81 ARG A N 1
ATOM 631 C CA . ARG A 1 87 ? 15.098 9.802 5.172 1.00 15.45 81 ARG A CA 1
ATOM 632 C C . ARG A 1 87 ? 16.260 9.157 5.922 1.00 15.45 81 ARG A C 1
ATOM 633 O O . ARG A 1 87 ? 17.426 9.482 5.678 1.00 15.45 81 ARG A O 1
ATOM 641 N N . ILE A 1 88 ? 15.934 8.247 6.834 1.00 11.85 82 ILE A N 1
ATOM 642 C CA . ILE A 1 88 ? 16.943 7.564 7.634 1.00 11.85 82 ILE A CA 1
ATOM 643 C C . ILE A 1 88 ? 16.939 6.061 7.374 1.00 11.85 82 ILE A C 1
ATOM 644 O O . ILE A 1 88 ? 15.881 5.453 7.222 1.00 11.85 82 ILE A O 1
ATOM 649 N N . LEU A 1 89 ? 18.130 5.470 7.326 1.00 10.42 83 LEU A N 1
ATOM 650 C CA . LEU A 1 89 ? 18.274 4.037 7.088 1.00 10.42 83 LEU A CA 1
ATOM 651 C C . LEU A 1 89 ? 18.931 3.397 8.307 1.00 10.42 83 LEU A C 1
ATOM 652 O O . LEU A 1 89 ? 19.964 3.871 8.781 1.00 10.42 83 LEU A O 1
ATOM 657 N N . ASP A 1 90 ? 18.325 2.329 8.819 1.00 14.18 84 ASP A N 1
ATOM 658 C CA . ASP A 1 90 ? 18.878 1.614 9.965 1.00 14.18 84 ASP A CA 1
ATOM 659 C C . ASP A 1 90 ? 19.165 0.182 9.531 1.00 14.18 84 ASP A C 1
ATOM 660 O O . ASP A 1 90 ? 18.285 -0.681 9.556 1.00 14.18 84 ASP A O 1
ATOM 665 N N . VAL A 1 91 ? 20.408 -0.049 9.117 1.00 11.85 85 VAL A N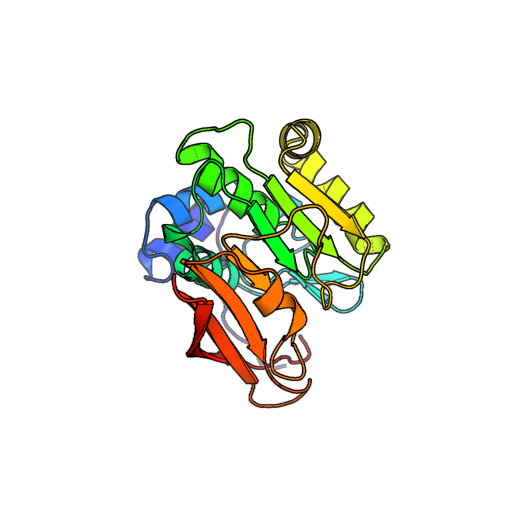 1
ATOM 666 C CA . VAL A 1 91 ? 20.865 -1.353 8.645 1.00 11.85 85 VAL A CA 1
ATOM 667 C C . VAL A 1 91 ? 21.068 -2.321 9.806 1.00 11.85 85 VAL A C 1
ATOM 668 O O . VAL A 1 91 ? 21.850 -2.057 10.720 1.00 11.85 85 VAL A O 1
ATOM 672 N N . GLY A 1 92 ? 20.369 -3.450 9.752 1.00 10.78 86 GLY A N 1
ATOM 673 C CA . GLY A 1 92 ? 20.459 -4.431 10.818 1.00 10.78 86 GLY A CA 1
ATOM 674 C C . GLY A 1 92 ? 19.513 -4.001 11.923 1.00 10.78 86 GLY A C 1
ATOM 675 O O . GLY A 1 92 ? 19.909 -3.864 13.077 1.00 10.78 86 GLY A O 1
ATOM 676 N N . SER A 1 93 ? 18.251 -3.785 11.567 1.00 14.31 87 SER A N 1
ATOM 677 C CA . SER A 1 93 ? 17.246 -3.334 12.525 1.00 14.31 87 SER A CA 1
ATOM 678 C C . SER A 1 93 ? 16.953 -4.219 13.736 1.00 14.31 87 SER A C 1
ATOM 679 O O . SER A 1 93 ? 16.412 -3.733 14.729 1.00 14.31 87 SER A O 1
ATOM 682 N N . GLY A 1 94 ? 17.292 -5.502 13.646 1.00 12.85 88 GLY A N 1
ATOM 683 C CA . GLY A 1 94 ? 17.072 -6.434 14.740 1.00 12.85 88 GLY A CA 1
ATOM 684 C C . GLY A 1 94 ? 15.763 -6.326 15.497 1.00 12.85 88 GLY A C 1
ATOM 685 O O . GLY A 1 94 ? 14.679 -6.591 14.964 1.00 12.85 88 GLY A O 1
ATOM 686 N N . SER A 1 95 ? 15.884 -5.939 16.763 1.00 10.22 89 SER A N 1
ATOM 687 C CA . SER A 1 95 ? 14.742 -5.790 17.654 1.00 10.22 89 SER A CA 1
ATOM 688 C C . SER A 1 95 ? 13.799 -4.666 17.230 1.00 10.22 89 SER A C 1
ATOM 689 O O . SER A 1 95 ? 12.612 -4.690 17.567 1.00 10.22 89 SER A O 1
ATOM 692 N N . GLY A 1 96 ? 14.331 -3.682 16.507 1.00 12.51 90 GLY A N 1
ATOM 693 C CA . GLY A 1 96 ? 13.520 -2.561 16.065 1.00 12.51 90 GLY A CA 1
ATOM 694 C C . GLY A 1 96 ? 13.560 -1.378 17.022 1.00 12.51 90 GLY A C 1
ATOM 695 O O . GLY A 1 96 ? 12.918 -0.355 16.780 1.00 12.51 90 GLY A O 1
ATOM 696 N N . TYR A 1 97 ? 14.321 -1.508 18.105 1.00 21.10 91 TYR A N 1
ATOM 697 C CA . TYR A 1 97 ? 14.421 -0.445 19.103 1.00 21.10 91 TYR A CA 1
ATOM 698 C C . TYR A 1 97 ? 14.993 0.873 18.593 1.00 21.10 91 TYR A C 1
ATOM 699 O O . TYR A 1 97 ? 14.339 1.912 18.689 1.00 21.10 91 TYR A O 1
ATOM 708 N N . LEU A 1 98 ? 16.216 0.845 18.070 1.00 15.09 92 LEU A N 1
ATOM 709 C CA . LEU A 1 98 ? 16.831 2.074 17.588 1.00 15.09 92 LEU A CA 1
ATOM 710 C C . LEU A 1 98 ? 15.965 2.742 16.535 1.00 15.09 92 LEU A C 1
ATOM 711 O O . LEU A 1 98 ? 15.925 3.969 16.437 1.00 15.09 92 LEU A O 1
ATOM 716 N N . THR A 1 99 ? 15.263 1.925 15.759 1.00 15.62 93 THR A N 1
ATOM 717 C CA . THR A 1 99 ? 14.392 2.427 14.705 1.00 15.62 93 THR A CA 1
ATOM 718 C C . THR A 1 99 ? 13.231 3.228 15.296 1.00 15.62 93 THR A C 1
ATOM 719 O O . THR A 1 99 ? 12.878 4.295 14.790 1.00 15.62 93 THR A O 1
ATOM 723 N N . ALA A 1 100 ? 12.633 2.709 16.363 1.00 14.51 94 ALA A N 1
ATOM 724 C CA . ALA A 1 100 ? 11.524 3.394 17.012 1.00 14.51 94 ALA A CA 1
ATOM 725 C C . ALA A 1 100 ? 12.021 4.695 17.637 1.00 14.51 94 ALA A C 1
ATOM 726 O O . ALA A 1 100 ? 11.282 5.676 17.718 1.00 14.51 94 ALA A O 1
ATOM 728 N N . CYS A 1 101 ? 13.276 4.698 18.083 1.00 10.63 95 CYS A N 1
ATOM 729 C CA . CYS A 1 101 ? 13.864 5.892 18.690 1.00 10.63 95 CYS A CA 1
ATOM 730 C C . CYS A 1 101 ? 14.041 7.013 17.667 1.00 10.63 95 CYS A C 1
ATOM 731 O O . CYS A 1 101 ? 13.821 8.179 17.980 1.00 10.63 95 CYS A O 1
ATOM 734 N N . PHE A 1 102 ? 14.443 6.656 16.450 1.00 13.62 96 PHE A N 1
ATOM 735 C CA . PHE A 1 102 ? 14.632 7.640 15.387 1.00 13.62 96 PHE A CA 1
ATOM 736 C C . PHE A 1 102 ? 13.301 8.324 15.098 1.00 13.62 96 PHE A C 1
ATOM 737 O O . PHE A 1 102 ? 13.221 9.548 14.997 1.00 13.62 96 PHE A O 1
ATOM 745 N N . TYR A 1 103 ? 12.261 7.508 14.963 1.00 17.26 97 TYR A N 1
ATOM 746 C CA . TYR A 1 103 ? 10.912 7.982 14.679 1.00 17.26 97 TYR A CA 1
ATOM 747 C C . TYR A 1 103 ? 10.429 8.988 15.718 1.00 17.26 97 TYR A C 1
ATOM 748 O O . TYR A 1 103 ? 9.902 10.047 15.374 1.00 17.26 97 TYR A O 1
ATOM 757 N N . ARG A 1 104 ? 10.608 8.657 16.992 1.00 21.30 98 ARG A N 1
ATOM 758 C CA . ARG A 1 104 ? 10.174 9.545 18.060 1.00 21.30 98 ARG A CA 1
ATOM 759 C C . ARG A 1 104 ? 11.018 10.817 18.152 1.00 21.30 98 ARG A C 1
ATOM 760 O O . ARG A 1 104 ? 10.488 11.898 18.413 1.00 21.30 98 ARG A O 1
ATOM 768 N N . TYR A 1 105 ? 12.323 10.692 17.926 1.00 14.37 99 TYR A N 1
ATOM 769 C CA . TYR A 1 105 ? 13.225 11.843 17.979 1.00 14.37 99 TYR A CA 1
ATOM 770 C C . TYR A 1 105 ? 12.760 12.930 17.011 1.00 14.37 99 TYR A C 1
ATOM 771 O O . TYR A 1 105 ? 12.614 14.099 17.380 1.00 14.37 99 TYR A O 1
ATOM 780 N N . ILE A 1 106 ? 12.540 12.525 15.765 1.00 22.11 100 ILE A N 1
ATOM 781 C CA . ILE A 1 106 ? 12.098 13.426 14.709 1.00 22.11 100 ILE A CA 1
ATOM 782 C C . ILE A 1 106 ? 10.664 13.897 14.936 1.00 22.11 100 ILE A C 1
ATOM 783 O O . ILE A 1 106 ? 10.345 15.069 14.737 1.00 22.11 100 ILE A O 1
ATOM 788 N N . LYS A 1 107 ? 9.805 12.973 15.351 1.00 31.39 101 LYS A N 1
ATOM 789 C CA . LYS A 1 107 ? 8.406 13.276 15.619 1.00 31.39 101 LYS A CA 1
ATOM 790 C C . LYS A 1 107 ? 8.281 14.429 16.612 1.00 31.39 101 LYS A C 1
ATOM 791 O O . LYS A 1 107 ? 7.316 15.193 16.574 1.00 31.39 101 LYS A O 1
ATOM 797 N N . ALA A 1 108 ? 9.265 14.552 17.497 1.00 41.69 102 ALA A N 1
ATOM 798 C CA . ALA A 1 108 ? 9.270 15.614 18.494 1.00 41.69 102 ALA A CA 1
ATOM 799 C C . ALA A 1 108 ? 9.664 16.939 17.851 1.00 41.69 102 ALA A C 1
ATOM 800 O O . ALA A 1 108 ? 9.104 17.985 18.178 1.00 41.69 102 ALA A O 1
ATOM 802 N N . LYS A 1 109 ? 10.630 16.888 16.937 1.00 38.58 103 LYS A N 1
ATOM 803 C CA . LYS A 1 109 ? 11.104 18.081 16.236 1.00 38.58 103 LYS A CA 1
ATOM 804 C C . LYS A 1 109 ? 9.998 18.653 15.354 1.00 38.58 103 LYS A C 1
ATOM 805 O O . LYS A 1 109 ? 10.161 19.704 14.736 1.00 38.58 103 LYS A O 1
ATOM 811 N N . GLY A 1 110 ? 8.872 17.952 15.301 1.00 48.08 104 GLY A N 1
ATOM 812 C CA . GLY A 1 110 ? 7.765 18.392 14.477 1.00 48.08 104 GLY A CA 1
ATOM 813 C C . GLY A 1 110 ? 7.521 17.344 13.413 1.00 48.08 104 GLY A C 1
ATOM 814 O O . GLY A 1 110 ? 8.423 16.577 13.074 1.00 48.08 104 GLY A O 1
ATOM 815 N N . VAL A 1 111 ? 6.309 17.297 12.879 1.00 59.15 105 VAL A N 1
ATOM 816 C CA . VAL A 1 111 ? 6.002 16.306 11.862 1.00 59.15 105 VAL A CA 1
ATOM 817 C C . VAL A 1 111 ? 6.054 16.870 10.445 1.00 59.15 105 VAL A C 1
ATOM 818 O O . VAL A 1 111 ? 5.873 18.068 10.224 1.00 59.15 105 VAL A O 1
ATOM 822 N N . ASP A 1 112 ? 6.325 15.979 9.498 1.00 57.54 106 ASP A N 1
ATOM 823 C CA . ASP A 1 112 ? 6.414 16.297 8.078 1.00 57.54 106 ASP A CA 1
ATOM 824 C C . ASP A 1 112 ? 5.958 15.018 7.385 1.00 57.54 106 ASP A C 1
ATOM 825 O O . ASP A 1 112 ? 6.472 13.939 7.672 1.00 57.54 106 ASP A O 1
ATOM 830 N N . ALA A 1 113 ? 4.995 15.135 6.479 1.00 40.56 107 ALA A N 1
ATOM 831 C CA . ALA A 1 113 ? 4.459 13.972 5.780 1.00 40.56 107 ALA A CA 1
ATOM 832 C C . ALA A 1 113 ? 5.469 13.175 4.956 1.00 40.56 107 ALA A C 1
ATOM 833 O O . ALA A 1 113 ? 5.202 12.031 4.588 1.00 40.56 107 ALA A O 1
ATOM 835 N N . ASP A 1 114 ? 6.625 13.766 4.674 1.00 26.29 108 ASP A N 1
ATOM 836 C CA . ASP A 1 114 ? 7.642 13.097 3.869 1.00 26.29 108 ASP A CA 1
ATOM 837 C C . ASP A 1 114 ? 8.694 12.314 4.652 1.00 26.29 108 ASP A C 1
ATOM 838 O O . ASP A 1 114 ? 9.519 11.621 4.054 1.00 26.29 108 ASP A O 1
ATOM 843 N N . THR A 1 115 ? 8.674 12.418 5.977 1.00 21.67 109 THR A N 1
ATOM 844 C CA . THR A 1 115 ? 9.648 11.700 6.799 1.00 21.67 109 THR A CA 1
ATOM 845 C C . THR A 1 115 ? 9.545 10.193 6.579 1.00 21.67 109 THR A C 1
ATOM 846 O O . THR A 1 115 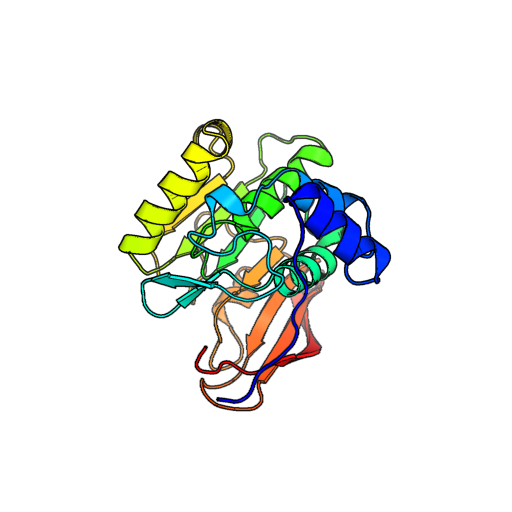? 8.448 9.639 6.539 1.00 21.67 109 THR A O 1
ATOM 850 N N . ARG A 1 116 ? 10.694 9.538 6.439 1.00 21.67 110 ARG A N 1
ATOM 851 C CA . ARG A 1 116 ? 10.745 8.096 6.218 1.00 21.67 110 ARG A CA 1
ATOM 852 C C . ARG A 1 116 ? 11.872 7.429 6.999 1.00 21.67 110 ARG A C 1
ATOM 853 O O . ARG A 1 116 ? 13.045 7.740 6.789 1.00 21.67 110 ARG A O 1
ATOM 861 N N . ILE A 1 117 ? 11.520 6.519 7.901 1.00 19.21 111 ILE A N 1
ATOM 862 C CA . ILE A 1 117 ? 12.527 5.788 8.660 1.00 19.21 111 ILE A CA 1
ATOM 863 C C . ILE A 1 117 ? 12.439 4.336 8.209 1.00 19.21 111 ILE A C 1
ATOM 864 O O . ILE A 1 117 ? 11.444 3.654 8.458 1.00 19.21 111 ILE A O 1
ATOM 869 N N . VAL A 1 118 ? 13.487 3.871 7.539 1.00 10.25 112 VAL A N 1
ATOM 870 C CA . VAL A 1 118 ? 13.525 2.510 7.028 1.00 10.25 112 VAL A CA 1
ATOM 871 C C . VAL A 1 118 ? 14.504 1.609 7.762 1.00 10.25 112 VAL A C 1
ATOM 872 O O . VAL A 1 118 ? 15.687 1.926 7.891 1.00 10.25 112 VAL A O 1
ATOM 876 N N . GLY A 1 119 ? 13.998 0.475 8.230 1.00 11.30 113 GLY A N 1
ATOM 877 C CA . GLY A 1 119 ? 14.838 -0.484 8.916 1.00 11.30 113 GLY A CA 1
ATOM 878 C C . GLY A 1 119 ? 14.936 -1.720 8.043 1.00 11.30 113 GLY A C 1
ATOM 879 O O . GLY A 1 119 ? 13.915 -2.276 7.643 1.00 11.30 113 GLY A O 1
ATOM 880 N N . ILE A 1 120 ? 16.156 -2.146 7.733 1.00 10.01 114 ILE A N 1
ATOM 881 C CA . ILE A 1 120 ? 16.346 -3.326 6.902 1.00 10.01 114 ILE A CA 1
ATOM 882 C C . ILE A 1 120 ? 17.056 -4.439 7.680 1.00 10.01 114 ILE A C 1
ATOM 883 O O . ILE A 1 120 ? 18.144 -4.248 8.224 1.00 10.01 114 ILE A O 1
ATOM 888 N N . GLU A 1 121 ? 16.405 -5.599 7.730 1.00 11.52 115 GLU A N 1
ATOM 889 C CA . GLU A 1 121 ? 16.900 -6.773 8.445 1.00 11.52 115 GLU A CA 1
ATOM 890 C C . GLU A 1 121 ? 16.847 -7.989 7.516 1.00 11.52 115 GLU A C 1
ATOM 891 O O . GLU A 1 121 ? 15.869 -8.166 6.782 1.00 11.52 115 GLU A O 1
ATOM 897 N N . HIS A 1 122 ? 17.880 -8.831 7.542 1.00 15.99 116 HIS A N 1
ATOM 898 C CA . HIS A 1 122 ? 17.884 -9.996 6.659 1.00 15.99 116 HIS A CA 1
ATOM 899 C C . HIS A 1 122 ? 17.409 -11.313 7.274 1.00 15.99 116 HIS A C 1
ATOM 900 O O . HIS A 1 122 ? 17.280 -12.312 6.566 1.00 15.99 116 HIS A O 1
ATOM 907 N N . GLN A 1 123 ? 17.150 -11.323 8.579 1.00 18.23 117 GLN A N 1
ATOM 908 C CA . GLN A 1 123 ? 16.661 -12.535 9.229 1.00 18.23 117 GLN A CA 1
ATOM 909 C C . GLN A 1 123 ? 15.143 -12.436 9.364 1.00 18.23 117 GLN A C 1
ATOM 910 O O . GLN A 1 123 ? 14.627 -11.600 10.105 1.00 18.23 117 GLN A O 1
ATOM 916 N N . ALA A 1 124 ? 14.438 -13.296 8.633 1.00 15.61 118 ALA A N 1
ATOM 917 C CA . ALA A 1 124 ? 12.977 -13.313 8.625 1.00 15.61 118 ALA A CA 1
ATOM 918 C C . ALA A 1 124 ? 12.321 -13.386 10.001 1.00 15.61 118 ALA A C 1
ATOM 919 O O . ALA A 1 124 ? 11.291 -12.757 10.231 1.00 15.61 118 ALA A O 1
ATOM 921 N N . GLU A 1 125 ? 12.908 -14.156 10.910 1.00 14.79 119 GLU A N 1
ATOM 922 C CA . GLU A 1 125 ? 12.351 -14.300 12.252 1.00 14.79 119 GLU A CA 1
ATOM 923 C C . GLU A 1 125 ? 12.370 -12.970 12.996 1.00 14.79 119 GLU A C 1
ATOM 924 O O . GLU A 1 125 ? 11.426 -12.636 13.711 1.00 14.79 119 GLU A O 1
ATOM 930 N N . LEU A 1 126 ? 13.450 -12.212 12.828 1.00 11.65 120 LEU A N 1
ATOM 931 C CA . LEU A 1 126 ? 13.576 -10.919 13.490 1.00 11.65 120 LEU A CA 1
ATOM 932 C C . LEU A 1 126 ? 12.692 -9.862 12.839 1.00 11.65 120 LEU A C 1
ATOM 933 O O . LEU A 1 126 ? 12.248 -8.918 13.501 1.00 11.65 120 LEU A O 1
ATOM 938 N N . VAL A 1 127 ? 12.442 -10.014 11.543 1.00 13.65 121 VAL A N 1
ATOM 939 C CA . VAL A 1 127 ? 11.582 -9.074 10.837 1.00 13.65 121 VAL A CA 1
ATOM 940 C C . VAL A 1 127 ? 10.160 -9.194 11.391 1.00 13.65 121 VAL A C 1
ATOM 941 O O . VAL A 1 127 ? 9.499 -8.186 11.643 1.00 13.65 121 VAL A O 1
ATOM 945 N N . ARG A 1 128 ? 9.694 -10.425 11.588 1.00 16.24 122 ARG A N 1
ATOM 946 C CA . ARG A 1 128 ? 8.356 -10.640 12.130 1.00 16.24 122 ARG A CA 1
ATOM 947 C C . ARG A 1 128 ? 8.333 -10.231 13.596 1.00 16.24 122 ARG A C 1
ATOM 948 O O . ARG A 1 128 ? 7.388 -9.603 14.064 1.00 16.24 122 ARG A O 1
ATOM 956 N N . ARG A 1 129 ? 9.388 -10.598 14.313 1.00 10.80 123 ARG A N 1
ATOM 957 C CA . ARG A 1 129 ? 9.530 -10.286 15.733 1.00 10.80 123 ARG A CA 1
ATOM 958 C C . ARG A 1 129 ? 9.559 -8.776 15.986 1.00 10.80 123 ARG A C 1
ATOM 959 O O . ARG A 1 129 ? 8.850 -8.277 16.860 1.00 10.80 123 ARG A O 1
ATOM 967 N N . SER A 1 130 ? 10.374 -8.051 15.222 1.00 14.94 124 SER A N 1
ATOM 968 C CA . SER A 1 130 ? 10.475 -6.607 15.402 1.00 14.94 124 SER A CA 1
ATOM 969 C C . SER A 1 130 ? 9.156 -5.900 15.101 1.00 14.94 124 SER A C 1
ATOM 970 O O . SER A 1 130 ? 8.764 -4.986 15.823 1.00 14.94 124 SER A O 1
ATOM 973 N N . LYS A 1 131 ? 8.470 -6.314 14.040 1.00 14.47 125 LYS A N 1
ATOM 974 C CA . LYS A 1 131 ? 7.195 -5.694 13.697 1.00 14.47 125 LYS A CA 1
ATOM 975 C C . LYS A 1 131 ? 6.214 -5.857 14.851 1.00 14.47 125 LYS A C 1
ATOM 976 O O . LYS A 1 131 ? 5.466 -4.936 15.185 1.00 14.47 125 LYS A O 1
ATOM 982 N N . ALA A 1 132 ? 6.226 -7.036 15.461 1.00 17.86 126 ALA A N 1
ATOM 983 C CA . ALA A 1 132 ? 5.343 -7.314 16.579 1.00 17.86 126 ALA A CA 1
ATOM 984 C C . ALA A 1 132 ? 5.727 -6.434 17.764 1.00 17.86 126 ALA A C 1
ATOM 985 O O . ALA A 1 132 ? 4.858 -5.966 18.503 1.00 17.86 126 ALA A O 1
ATOM 987 N N . ASN A 1 133 ? 7.028 -6.213 17.945 1.00 21.24 127 ASN A N 1
ATOM 988 C CA . ASN A 1 133 ? 7.508 -5.370 19.036 1.00 21.24 127 ASN A CA 1
ATOM 989 C C . ASN A 1 133 ? 6.944 -3.967 18.856 1.00 21.24 127 ASN A C 1
ATOM 990 O O . ASN A 1 133 ? 6.357 -3.396 19.776 1.00 21.24 127 ASN A O 1
ATOM 995 N N . LEU A 1 134 ? 7.128 -3.421 17.658 1.00 15.64 128 LEU A N 1
ATOM 996 C CA . LEU A 1 134 ? 6.661 -2.081 17.326 1.00 15.64 128 LEU A CA 1
ATOM 997 C C . LEU A 1 134 ? 5.151 -1.894 17.492 1.00 15.64 128 LEU A C 1
ATOM 998 O O .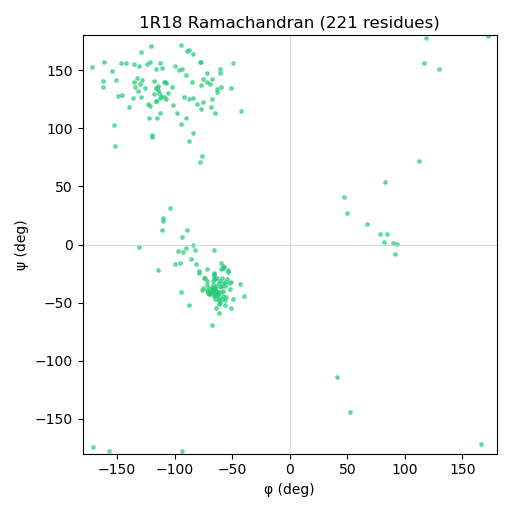 LEU A 1 134 ? 4.701 -0.817 17.887 1.00 15.64 128 LEU A O 1
ATOM 1003 N N . ASN A 1 135 ? 4.368 -2.927 17.193 1.00 21.69 129 ASN A N 1
ATOM 1004 C CA . ASN A 1 135 ? 2.917 -2.825 17.332 1.00 21.69 129 ASN A CA 1
ATOM 1005 C C . ASN A 1 135 ? 2.479 -2.972 18.782 1.00 21.69 129 ASN A C 1
ATOM 1006 O O . ASN A 1 135 ? 1.400 -2.521 19.161 1.00 21.69 129 ASN A O 1
ATOM 1011 N N . THR A 1 136 ? 3.312 -3.615 19.591 1.00 25.60 130 THR A N 1
ATOM 1012 C CA . THR A 1 136 ? 3.009 -3.778 21.008 1.00 25.60 130 THR A CA 1
ATOM 1013 C C . THR A 1 136 ? 3.278 -2.423 21.654 1.00 25.60 130 THR A C 1
ATOM 1014 O O . THR A 1 136 ? 2.561 -1.991 22.557 1.00 25.60 130 THR A O 1
ATOM 1018 N N . ASP A 1 137 ? 4.323 -1.760 21.165 1.00 16.47 131 ASP A N 1
ATOM 1019 C CA . ASP A 1 137 ? 4.728 -0.445 21.650 1.00 16.47 131 ASP A CA 1
ATOM 1020 C C . ASP A 1 137 ? 3.667 0.590 21.283 1.00 16.47 131 ASP A C 1
ATOM 1021 O O . ASP A 1 137 ? 2.967 1.119 22.145 1.00 16.47 131 ASP A O 1
ATOM 1026 N N . ASP A 1 138 ? 3.569 0.875 19.988 1.00 25.86 132 ASP A N 1
ATOM 1027 C CA . ASP A 1 138 ? 2.608 1.841 19.467 1.00 25.86 132 ASP A CA 1
ATOM 1028 C C . ASP A 1 138 ? 2.255 1.461 18.028 1.00 25.86 132 ASP A C 1
ATOM 1029 O O . ASP A 1 138 ? 3.029 1.700 17.103 1.00 25.86 132 ASP A O 1
ATOM 1034 N N . ARG A 1 139 ? 1.078 0.869 17.860 1.00 23.92 133 ARG A N 1
ATOM 1035 C CA . ARG A 1 139 ? 0.584 0.420 16.561 1.00 23.92 133 ARG A CA 1
ATOM 1036 C C . ARG A 1 139 ? 0.586 1.518 15.494 1.00 23.92 133 ARG A C 1
ATOM 1037 O O . ARG A 1 139 ? 0.626 1.225 14.297 1.00 23.92 133 ARG A O 1
ATOM 1045 N N . SER A 1 140 ? 0.554 2.776 15.928 1.00 20.62 134 SER A N 1
ATOM 1046 C CA . SER A 1 140 ? 0.510 3.903 14.997 1.00 20.62 134 SER A CA 1
ATOM 1047 C C . SER A 1 140 ? 1.795 4.183 14.226 1.00 20.62 134 SER A C 1
ATOM 1048 O O . SER A 1 140 ? 1.757 4.829 13.179 1.00 20.62 134 SER A O 1
ATOM 1051 N N . MET A 1 141 ? 2.932 3.718 14.733 1.00 17.92 135 MET A N 1
ATOM 1052 C CA . MET A 1 141 ? 4.191 3.955 14.039 1.00 17.92 135 MET A CA 1
ATOM 1053 C C . MET A 1 141 ? 4.181 3.255 12.688 1.00 17.92 135 MET A C 1
ATOM 1054 O O . MET A 1 141 ? 4.406 3.885 11.655 1.00 17.92 135 MET A O 1
ATOM 1059 N N . LEU A 1 142 ? 3.915 1.954 12.693 1.00 25.94 136 LEU A N 1
ATOM 1060 C CA . LEU A 1 142 ? 3.865 1.202 11.448 1.00 25.94 136 LEU A CA 1
ATOM 1061 C C . LEU A 1 142 ? 2.673 1.649 10.605 1.00 25.94 136 LEU A C 1
ATOM 1062 O O . LEU A 1 142 ? 2.777 1.739 9.383 1.00 25.94 136 LEU A O 1
ATOM 1067 N N . ASP A 1 143 ? 1.550 1.942 11.258 1.00 25.40 137 ASP A N 1
ATOM 1068 C CA . ASP A 1 143 ? 0.347 2.382 10.550 1.00 25.40 137 ASP A CA 1
ATOM 1069 C C . ASP A 1 143 ? 0.527 3.710 9.816 1.00 25.40 137 ASP A C 1
ATOM 1070 O O . ASP A 1 143 ? -0.135 3.961 8.809 1.00 25.40 137 ASP A O 1
ATOM 1075 N N . SER A 1 144 ? 1.416 4.561 10.321 1.00 25.94 138 SER A N 1
ATOM 1076 C CA . SER A 1 144 ? 1.653 5.869 9.714 1.00 25.94 138 SER A CA 1
ATOM 1077 C C . SER A 1 144 ? 2.259 5.779 8.319 1.00 25.94 138 SER A C 1
ATOM 1078 O O . SER A 1 144 ? 2.095 6.688 7.506 1.00 25.94 138 SER A O 1
ATOM 1081 N N . GLY A 1 145 ? 2.964 4.688 8.046 1.00 24.16 139 GLY A N 1
ATOM 1082 C CA . GLY A 1 145 ? 3.594 4.535 6.750 1.00 24.16 139 GLY A CA 1
ATOM 1083 C C . GLY A 1 145 ? 4.871 5.353 6.677 1.00 24.16 139 GLY A C 1
ATOM 1084 O O . GLY A 1 145 ? 5.462 5.502 5.608 1.00 24.16 139 GLY A O 1
ATOM 1085 N N . GLN A 1 146 ? 5.290 5.891 7.820 1.00 13.83 140 GLN A N 1
ATOM 1086 C CA . GLN A 1 146 ? 6.506 6.692 7.893 1.00 13.83 140 GLN A CA 1
ATOM 1087 C C . GLN A 1 146 ? 7.670 5.869 8.435 1.00 13.83 140 GLN A C 1
ATOM 1088 O O . GLN A 1 146 ? 8.832 6.252 8.293 1.00 13.83 140 GLN A O 1
ATOM 1094 N N . LEU A 1 147 ? 7.347 4.742 9.063 1.00 20.70 141 LEU A N 1
ATOM 1095 C CA . LEU A 1 147 ? 8.357 3.829 9.585 1.00 20.70 141 LEU A CA 1
ATOM 1096 C C . LEU A 1 147 ? 8.193 2.541 8.786 1.00 20.70 141 LEU A C 1
ATOM 1097 O O . LEU A 1 147 ? 7.074 2.068 8.591 1.00 20.70 141 LEU A O 1
ATOM 1102 N N . LEU A 1 148 ? 9.305 1.977 8.325 1.00 17.23 142 LEU A N 1
ATOM 1103 C CA . LEU A 1 148 ? 9.268 0.766 7.511 1.00 17.23 142 LEU A CA 1
ATOM 1104 C C . LEU A 1 148 ? 10.306 -0.277 7.923 1.00 17.23 142 LEU A C 1
ATOM 1105 O O . LEU A 1 148 ? 11.442 0.065 8.251 1.00 17.23 142 LEU A O 1
ATOM 1110 N N . ILE A 1 149 ? 9.910 -1.546 7.909 1.00 12.46 143 ILE A N 1
ATOM 1111 C CA . ILE A 1 149 ? 10.828 -2.641 8.224 1.00 12.46 143 ILE A CA 1
ATOM 1112 C C . ILE A 1 149 ? 10.830 -3.563 7.008 1.00 12.46 143 ILE A C 1
ATOM 1113 O O . ILE A 1 149 ? 9.843 -4.255 6.751 1.00 12.46 143 ILE A O 1
ATOM 1118 N N . VAL A 1 150 ? 11.928 -3.572 6.257 1.00 16.02 144 VAL A N 1
ATOM 1119 C CA . VAL A 1 150 ? 12.014 -4.410 5.065 1.00 16.02 144 VAL A CA 1
ATOM 1120 C C . VAL A 1 150 ? 12.993 -5.573 5.194 1.00 16.02 144 VAL A C 1
ATOM 1121 O O . VAL A 1 150 ? 13.969 -5.500 5.944 1.00 16.02 144 VAL A O 1
ATOM 1125 N N . GLU A 1 151 ? 12.720 -6.651 4.463 1.00 18.68 145 GLU A N 1
ATOM 1126 C CA . GLU A 1 151 ? 13.586 -7.829 4.468 1.00 18.68 145 GLU A CA 1
ATOM 1127 C C . GLU A 1 151 ? 14.606 -7.697 3.347 1.00 18.68 145 GLU A C 1
ATOM 1128 O O . GLU A 1 151 ? 14.239 -7.480 2.190 1.00 18.68 145 GLU A O 1
ATOM 1134 N N . GLY A 1 152 ? 15.883 -7.829 3.683 1.00 12.34 146 GLY A N 1
ATOM 1135 C CA . GLY A 1 152 ? 16.909 -7.733 2.662 1.00 12.34 146 GLY A CA 1
ATOM 1136 C C . GLY A 1 152 ? 18.320 -7.710 3.209 1.00 12.34 146 GLY A C 1
ATOM 1137 O O . GLY A 1 152 ? 18.529 -7.774 4.420 1.00 12.34 146 GLY A O 1
ATOM 1138 N N . ASP A 1 153 ? 19.290 -7.630 2.305 1.00 18.91 147 ASP A N 1
ATOM 1139 C CA . ASP A 1 153 ? 20.696 -7.572 2.678 1.00 18.91 147 ASP A CA 1
ATOM 1140 C C . ASP A 1 153 ? 21.089 -6.099 2.733 1.00 18.91 147 ASP A C 1
ATOM 1141 O O . ASP A 1 153 ? 21.281 -5.460 1.700 1.00 18.91 147 ASP A O 1
ATOM 1146 N N . GLY A 1 154 ? 21.207 -5.571 3.947 1.00 18.10 148 GLY A N 1
ATOM 1147 C CA . GLY A 1 154 ? 21.548 -4.172 4.135 1.00 18.10 148 GLY A CA 1
ATOM 1148 C C . GLY A 1 154 ? 22.797 -3.652 3.447 1.00 18.10 148 GLY A C 1
ATOM 1149 O O . GLY A 1 154 ? 22.925 -2.449 3.231 1.00 18.10 148 GLY A O 1
ATOM 1150 N N . ARG A 1 155 ? 23.721 -4.543 3.107 1.00 18.46 149 ARG A N 1
ATOM 1151 C CA . ARG A 1 155 ? 24.956 -4.141 2.444 1.00 18.46 149 ARG A CA 1
ATOM 1152 C C . ARG A 1 155 ? 24.707 -3.384 1.139 1.00 18.46 149 ARG A C 1
ATOM 1153 O O . ARG A 1 155 ? 25.588 -2.675 0.644 1.00 18.46 149 ARG A O 1
ATOM 1161 N N . LYS A 1 156 ? 23.507 -3.537 0.589 1.00 13.92 150 LYS A N 1
ATOM 1162 C CA . LYS A 1 156 ? 23.143 -2.869 -0.656 1.00 13.92 150 LYS A CA 1
ATOM 1163 C C . LYS A 1 156 ? 22.108 -1.786 -0.388 1.00 13.92 150 LYS A C 1
ATOM 1164 O O . LYS A 1 156 ? 21.391 -1.354 -1.291 1.00 13.92 150 LYS A O 1
ATOM 1170 N N . GLY A 1 157 ? 22.040 -1.351 0.866 1.00 15.11 151 GLY A N 1
ATOM 1171 C CA . GLY A 1 157 ? 21.096 -0.322 1.252 1.00 15.11 151 GLY A CA 1
ATOM 1172 C C . GLY A 1 157 ? 19.674 -0.635 0.834 1.00 15.11 151 GLY A C 1
ATOM 1173 O O . GLY A 1 157 ? 19.244 -1.790 0.848 1.00 15.11 151 GLY A O 1
ATOM 1174 N N . TYR A 1 158 ? 18.944 0.411 0.464 1.00 11.21 152 TYR A N 1
ATOM 1175 C CA . TYR A 1 158 ? 17.560 0.296 0.030 1.00 11.21 152 TYR A CA 1
ATOM 1176 C C . TYR A 1 158 ? 17.326 1.452 -0.935 1.00 11.21 152 TYR A C 1
ATOM 1177 O O . TYR A 1 158 ? 16.839 2.508 -0.542 1.00 11.21 152 TYR A O 1
ATOM 1186 N N . PRO A 1 159 ? 17.675 1.263 -2.218 1.00 14.65 153 PRO A N 1
ATOM 1187 C CA . PRO A 1 159 ? 17.505 2.308 -3.235 1.00 14.65 153 PRO A CA 1
ATOM 1188 C C . PRO A 1 159 ? 16.133 2.965 -3.399 1.00 14.65 153 PRO A C 1
ATOM 1189 O O . PRO A 1 159 ? 16.056 4.150 -3.717 1.00 14.65 153 PRO A O 1
ATOM 1193 N N . PRO A 1 160 ? 15.036 2.220 -3.183 1.00 18.68 154 PRO A N 1
ATOM 1194 C CA . PRO A 1 160 ? 13.718 2.844 -3.342 1.00 18.68 154 PRO A CA 1
ATOM 1195 C C . PRO A 1 160 ? 13.526 4.157 -2.580 1.00 18.68 154 PRO A C 1
ATOM 1196 O O . PRO A 1 160 ? 12.810 5.043 -3.043 1.00 18.68 154 PRO A O 1
ATOM 1200 N N . ASN A 1 161 ? 14.164 4.286 -1.421 1.00 18.45 155 ASN A N 1
ATOM 1201 C CA . ASN A 1 161 ? 14.038 5.503 -0.624 1.00 18.45 155 ASN A CA 1
ATOM 1202 C C . ASN A 1 161 ? 15.315 6.342 -0.555 1.00 18.45 155 ASN A C 1
ATOM 1203 O O . ASN A 1 161 ? 15.412 7.263 0.255 1.00 18.45 155 ASN A O 1
ATOM 1208 N N . ALA A 1 162 ? 16.292 6.026 -1.400 1.00 15.88 156 ALA A N 1
ATOM 1209 C CA . ALA A 1 162 ? 17.550 6.776 -1.434 1.00 15.88 156 ALA A CA 1
ATOM 1210 C C . ALA A 1 162 ? 17.339 8.100 -2.177 1.00 15.88 156 ALA A C 1
ATOM 1211 O O . ALA A 1 162 ? 16.424 8.218 -2.993 1.00 15.88 156 ALA A O 1
ATOM 1213 N N . PRO A 1 163 ? 18.186 9.115 -1.917 1.00 21.10 157 PRO A N 1
ATOM 1214 C CA . PRO A 1 163 ? 19.329 9.185 -0.999 1.00 21.10 157 PRO A CA 1
ATOM 1215 C C . PRO A 1 163 ? 18.894 9.365 0.454 1.00 21.10 157 PRO A C 1
ATOM 1216 O O . PRO A 1 163 ? 17.801 9.863 0.726 1.00 21.10 157 PRO A O 1
ATOM 1220 N N . TYR A 1 164 ? 19.767 8.981 1.379 1.00 11.19 158 TYR A N 1
ATOM 1221 C CA . TYR A 1 164 ? 19.482 9.089 2.806 1.00 11.19 158 TYR A CA 1
ATOM 1222 C C . TYR A 1 164 ? 20.310 10.186 3.465 1.00 11.19 158 TYR A C 1
ATOM 1223 O O . TYR A 1 164 ? 21.490 10.362 3.152 1.00 11.19 158 TYR A O 1
ATOM 1232 N N . ASN A 1 165 ? 19.688 10.928 4.376 1.00 11.91 159 ASN A N 1
ATOM 1233 C CA . ASN A 1 165 ? 20.381 12.004 5.073 1.00 11.91 159 ASN A CA 1
ATOM 1234 C C . ASN A 1 165 ? 21.249 11.429 6.182 1.00 11.91 159 ASN A C 1
ATOM 1235 O O . ASN A 1 165 ? 22.234 12.038 6.596 1.00 11.91 159 ASN A O 1
ATOM 1240 N N . ALA A 1 166 ? 20.873 10.249 6.660 1.00 10.61 160 ALA A N 1
ATOM 1241 C CA . ALA A 1 166 ? 21.620 9.580 7.710 1.00 10.61 160 ALA A CA 1
ATOM 1242 C C . ALA A 1 166 ? 21.464 8.071 7.574 1.00 10.61 160 ALA A C 1
ATOM 1243 O O . ALA A 1 166 ? 20.394 7.575 7.222 1.00 10.61 160 ALA A O 1
ATOM 1245 N N . ILE A 1 167 ? 22.547 7.347 7.835 1.00 10.97 161 ILE A N 1
ATOM 1246 C CA . ILE A 1 167 ? 22.531 5.894 7.762 1.00 10.97 161 ILE A CA 1
ATOM 1247 C C . ILE A 1 167 ? 23.267 5.314 8.963 1.00 10.97 161 ILE A C 1
ATOM 1248 O O . ILE A 1 167 ? 24.410 5.680 9.238 1.00 10.97 161 ILE A O 1
ATOM 1253 N N . HIS A 1 168 ? 22.604 4.421 9.685 1.00 6.99 162 HIS A N 1
ATOM 1254 C CA . HIS A 1 168 ? 23.221 3.770 10.829 1.00 6.99 162 HIS A CA 1
ATOM 1255 C C . HIS A 1 168 ? 23.326 2.279 10.527 1.00 6.99 162 HIS A C 1
ATOM 1256 O O . HIS A 1 168 ? 22.378 1.671 10.029 1.00 6.99 162 HIS A O 1
ATOM 1263 N N . VAL A 1 169 ? 24.484 1.699 10.820 1.00 11.32 163 VAL A N 1
ATOM 1264 C CA . VAL A 1 169 ? 24.718 0.283 10.564 1.00 11.32 163 VAL A CA 1
ATOM 1265 C C . VAL A 1 169 ? 25.065 -0.438 11.865 1.00 11.32 163 VAL A C 1
ATOM 1266 O O . VAL A 1 169 ? 26.064 -0.124 12.512 1.00 11.32 163 VAL A O 1
ATOM 1270 N N . GLY A 1 170 ? 24.236 -1.410 12.238 1.00 10.12 164 GLY A N 1
ATOM 1271 C CA . GLY A 1 170 ? 24.460 -2.142 13.472 1.00 10.12 164 GLY A CA 1
ATOM 1272 C C . GLY A 1 170 ? 25.322 -3.387 13.373 1.00 10.12 164 GLY A C 1
ATOM 1273 O O . GLY A 1 170 ? 25.598 -4.027 14.387 1.00 10.12 164 GLY A O 1
ATOM 1274 N N . ALA A 1 171 ? 25.741 -3.739 12.163 1.00 15.34 165 ALA A N 1
ATOM 1275 C CA . ALA A 1 171 ? 26.581 -4.915 11.963 1.00 15.34 165 ALA A CA 1
ATOM 1276 C C . ALA A 1 171 ? 27.895 -4.518 11.307 1.00 15.34 165 ALA A C 1
ATOM 1277 O O . ALA A 1 171 ? 27.983 -3.484 10.650 1.00 15.34 165 ALA A O 1
ATOM 1279 N N . ALA A 1 172 ? 28.914 -5.349 11.480 1.00 19.99 166 ALA A N 1
ATOM 1280 C CA . ALA A 1 172 ? 30.227 -5.068 10.920 1.00 19.99 166 ALA A CA 1
ATOM 1281 C C . ALA A 1 172 ? 30.294 -5.165 9.402 1.00 19.99 166 ALA A C 1
ATOM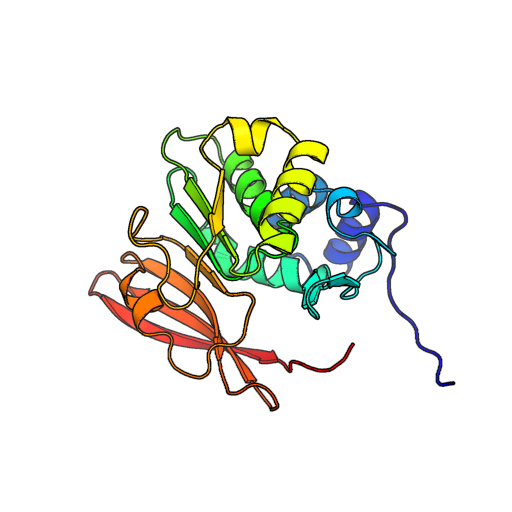 1282 O O . ALA A 1 172 ? 29.717 -6.067 8.792 1.00 19.99 166 ALA A O 1
ATOM 1284 N N . ALA A 1 173 ? 30.999 -4.211 8.803 1.00 25.31 167 ALA A N 1
ATOM 1285 C CA . ALA A 1 173 ? 31.210 -4.180 7.363 1.00 25.31 167 ALA A CA 1
ATOM 1286 C C . ALA A 1 173 ? 32.677 -4.572 7.225 1.00 25.31 167 ALA A C 1
ATOM 1287 O O . ALA A 1 173 ? 33.546 -3.959 7.843 1.00 25.31 167 ALA A O 1
ATOM 1289 N N . PRO A 1 174 ? 32.973 -5.608 6.428 1.00 30.19 168 PRO A N 1
ATOM 1290 C CA . PRO A 1 174 ? 34.356 -6.061 6.241 1.00 30.19 168 PRO A CA 1
ATOM 1291 C C . PRO A 1 174 ? 35.341 -5.021 5.708 1.00 30.19 168 PRO A C 1
ATOM 1292 O O . PRO A 1 174 ? 36.554 -5.185 5.842 1.00 30.19 168 PRO A O 1
ATOM 1296 N N . ASP A 1 175 ? 34.821 -3.954 5.111 1.00 24.78 169 ASP A N 1
ATOM 1297 C CA . ASP A 1 175 ? 35.663 -2.889 4.575 1.00 24.78 169 ASP A CA 1
ATOM 1298 C C . ASP A 1 175 ? 34.788 -1.712 4.159 1.00 24.78 169 ASP A C 1
ATOM 1299 O O . ASP A 1 175 ? 33.582 -1.714 4.406 1.00 24.78 169 ASP A O 1
ATOM 1304 N N . THR A 1 176 ? 35.398 -0.710 3.534 1.00 23.01 170 THR A N 1
ATOM 1305 C CA . THR A 1 176 ? 34.676 0.474 3.083 1.00 23.01 170 THR A CA 1
ATOM 1306 C C . THR A 1 176 ? 33.336 0.090 2.452 1.00 23.01 170 THR A C 1
ATOM 1307 O O . THR A 1 176 ? 33.295 -0.585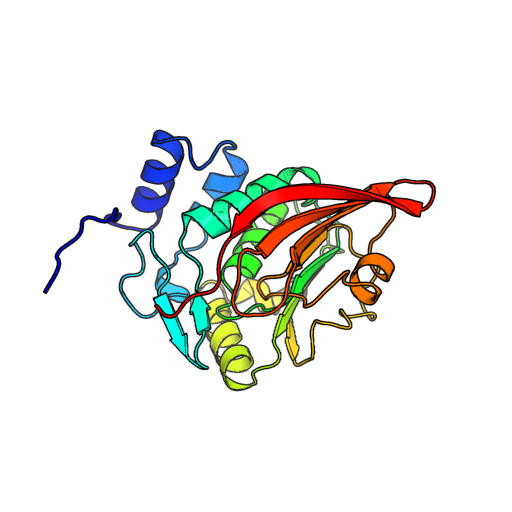 1.425 1.00 23.01 170 THR A O 1
ATOM 1311 N N . PRO A 1 177 ? 32.221 0.504 3.076 1.00 19.02 171 PRO A N 1
ATOM 1312 C CA . PRO A 1 177 ? 30.872 0.208 2.578 1.00 19.02 171 PRO A CA 1
ATOM 1313 C C . PRO A 1 177 ? 30.523 1.103 1.389 1.00 19.02 171 PRO A C 1
ATOM 1314 O O . PRO A 1 177 ? 29.754 2.058 1.515 1.00 19.02 171 PRO A O 1
ATOM 1318 N N . THR A 1 178 ? 31.089 0.774 0.234 1.00 14.95 172 THR A N 1
ATOM 1319 C CA . THR A 1 178 ? 30.893 1.546 -0.988 1.00 14.95 172 THR A CA 1
ATOM 1320 C C . THR A 1 178 ? 29.447 1.855 -1.374 1.00 14.95 172 THR A C 1
ATOM 1321 O O . THR A 1 178 ? 29.096 3.015 -1.580 1.00 14.95 172 THR A O 1
ATOM 1325 N N . GLU A 1 179 ? 28.612 0.826 -1.482 1.00 10.72 173 GLU A N 1
ATOM 1326 C CA . GLU A 1 179 ? 27.224 1.033 -1.880 1.00 10.72 173 GLU A CA 1
ATOM 1327 C C . GLU A 1 179 ? 26.430 1.923 -0.927 1.00 10.72 173 GLU A C 1
ATOM 1328 O O . GLU A 1 179 ? 25.526 2.643 -1.357 1.00 10.72 173 GLU A O 1
ATOM 1334 N N . LEU A 1 180 ? 26.762 1.882 0.360 1.00 18.61 174 LEU A N 1
ATOM 1335 C CA . LEU A 1 180 ? 26.057 2.706 1.335 1.00 18.61 174 LEU A CA 1
ATOM 1336 C C . LEU A 1 180 ? 26.437 4.172 1.173 1.00 18.61 174 LEU A C 1
ATOM 1337 O O . LEU A 1 180 ? 25.589 5.058 1.290 1.00 18.61 174 LEU A O 1
ATOM 1342 N N . ILE A 1 181 ? 27.714 4.426 0.902 1.00 18.05 175 ILE A N 1
ATOM 1343 C CA . ILE A 1 181 ? 28.191 5.789 0.711 1.00 18.05 175 ILE A CA 1
ATOM 1344 C C . ILE A 1 181 ? 27.520 6.369 -0.525 1.00 18.05 175 ILE A C 1
ATOM 1345 O O . ILE A 1 181 ? 27.196 7.554 -0.569 1.00 18.05 175 ILE A O 1
ATOM 1350 N N . ASN A 1 182 ? 27.311 5.519 -1.528 1.00 16.16 176 ASN A N 1
ATOM 1351 C CA . ASN A 1 182 ? 26.672 5.939 -2.768 1.00 16.16 176 ASN A CA 1
ATOM 1352 C C . ASN A 1 182 ? 25.223 6.346 -2.545 1.00 16.16 176 ASN A C 1
ATOM 1353 O O . ASN A 1 182 ? 24.662 7.116 -3.323 1.00 16.16 176 ASN A O 1
ATOM 1358 N N . GLN A 1 183 ? 24.617 5.827 -1.482 1.00 16.31 177 GLN A N 1
ATOM 1359 C CA . GLN A 1 183 ? 23.231 6.147 -1.179 1.00 16.31 177 GLN A CA 1
ATOM 1360 C C . GLN A 1 183 ? 23.078 7.312 -0.202 1.00 16.31 177 GLN A C 1
ATOM 1361 O O . GLN A 1 183 ? 21.969 7.627 0.230 1.00 16.31 177 GLN A O 1
ATOM 1367 N N . LEU A 1 184 ? 24.194 7.951 0.139 1.00 12.77 178 LEU A N 1
ATOM 1368 C CA . LEU A 1 184 ? 24.179 9.103 1.039 1.00 12.77 178 LEU A CA 1
ATOM 1369 C C . LEU A 1 184 ? 23.881 10.370 0.248 1.00 12.77 178 LEU A C 1
ATOM 1370 O O . LEU A 1 184 ? 24.375 10.544 -0.866 1.00 12.77 178 LEU A O 1
ATOM 1375 N N . ALA A 1 185 ? 23.074 11.254 0.825 1.00 12.92 179 ALA A N 1
ATOM 1376 C CA . ALA A 1 185 ? 22.754 12.515 0.173 1.00 12.92 179 ALA A CA 1
ATOM 1377 C C . ALA A 1 185 ? 23.895 13.469 0.500 1.00 12.92 179 ALA A C 1
ATOM 1378 O O . ALA A 1 185 ? 24.689 13.198 1.403 1.00 12.92 179 ALA A O 1
ATOM 1380 N N . SER A 1 186 ? 23.996 14.570 -0.239 1.00 13.18 180 SER A N 1
ATOM 1381 C CA . SER A 1 186 ? 25.044 15.546 0.037 1.00 13.18 180 SER A CA 1
ATOM 1382 C C . SER A 1 186 ? 24.782 16.086 1.438 1.00 13.18 180 SER A C 1
ATOM 1383 O O . SER A 1 186 ? 23.655 16.463 1.759 1.00 13.18 180 SER A O 1
ATOM 1386 N N . GLY A 1 187 ? 25.817 16.112 2.273 1.00 16.59 181 GLY A N 1
ATOM 1387 C CA . GLY A 1 187 ? 25.655 16.603 3.628 1.00 16.59 181 GLY A CA 1
ATOM 1388 C C . GLY A 1 187 ? 25.139 15.534 4.574 1.00 16.59 181 GLY A C 1
ATOM 1389 O O . GLY A 1 187 ? 24.784 15.824 5.718 1.00 16.59 181 GLY A O 1
ATOM 1390 N N . GLY A 1 188 ? 25.096 14.293 4.098 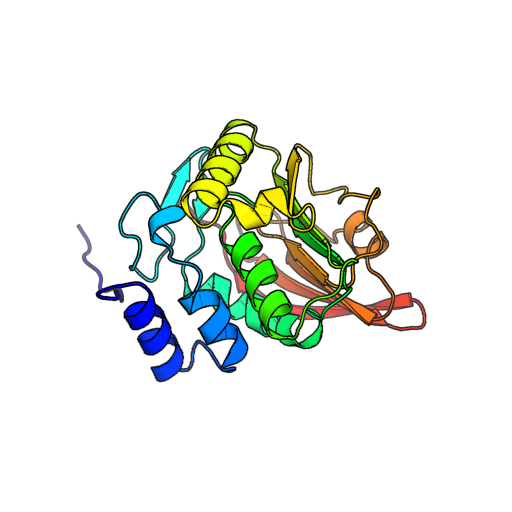1.00 12.90 182 GLY A N 1
ATOM 1391 C CA . GLY A 1 188 ? 24.623 13.195 4.923 1.00 12.90 182 GLY A CA 1
ATOM 1392 C C . GLY A 1 188 ? 25.731 12.547 5.734 1.00 12.90 182 GLY A C 1
ATOM 1393 O O . GLY A 1 188 ? 26.912 12.784 5.481 1.00 12.90 182 GLY A O 1
ATOM 1394 N N . ARG A 1 189 ? 25.349 11.723 6.706 1.00 6.27 183 ARG A N 1
ATOM 1395 C CA . ARG A 1 189 ? 26.313 11.042 7.568 1.00 6.27 183 ARG A CA 1
ATOM 1396 C C . ARG A 1 189 ? 26.007 9.555 7.718 1.00 6.27 183 ARG A C 1
ATOM 1397 O O . ARG A 1 189 ? 24.843 9.152 7.787 1.00 6.27 183 ARG A O 1
ATOM 1405 N N . LEU A 1 190 ? 27.066 8.751 7.775 1.00 9.74 184 LEU A N 1
ATOM 1406 C CA . LEU A 1 190 ? 26.963 7.298 7.896 1.00 9.74 184 LEU A CA 1
ATOM 1407 C C . LEU A 1 190 ? 27.837 6.769 9.038 1.00 9.74 184 LEU A C 1
ATOM 1408 O O . LEU A 1 190 ? 29.033 7.060 9.103 1.00 9.74 184 LEU A O 1
ATOM 1413 N N . ILE A 1 191 ? 27.228 5.996 9.934 1.00 15.15 185 ILE A N 1
ATOM 1414 C CA . ILE A 1 191 ? 27.923 5.415 11.083 1.00 15.15 185 ILE A CA 1
ATOM 1415 C C . ILE A 1 191 ? 27.991 3.899 10.885 1.00 15.15 185 ILE A C 1
ATOM 1416 O O . ILE A 1 191 ? 26.968 3.262 10.654 1.00 15.15 185 ILE A O 1
ATOM 1421 N N . VAL A 1 192 ? 29.185 3.319 10.984 1.00 14.17 186 VAL A N 1
ATOM 1422 C CA . VAL A 1 192 ? 29.327 1.881 10.759 1.00 14.17 186 VAL A CA 1
ATOM 1423 C C . VAL A 1 192 ? 30.615 1.252 11.305 1.00 14.17 186 VAL A C 1
ATOM 1424 O O . VAL A 1 192 ? 31.689 1.848 11.231 1.00 14.17 186 VAL A O 1
ATOM 1428 N N . PRO A 1 193 ? 30.517 0.037 11.872 1.00 17.35 187 PRO A N 1
ATOM 1429 C CA . PRO A 1 193 ? 31.697 -0.648 12.412 1.00 17.35 187 PRO A CA 1
ATOM 1430 C C . PRO A 1 193 ? 32.429 -1.284 11.236 1.00 17.35 187 PRO A C 1
ATOM 1431 O O . PRO A 1 193 ? 31.850 -2.100 10.520 1.00 17.35 187 PRO A O 1
ATOM 1435 N N . VAL A 1 194 ? 33.686 -0.913 11.023 1.00 22.76 188 VAL A N 1
ATOM 1436 C CA . VAL A 1 194 ? 34.437 -1.469 9.904 1.00 22.76 188 VAL A CA 1
ATOM 1437 C C . VAL A 1 194 ? 35.534 -2.434 10.343 1.00 22.76 188 VAL A C 1
ATOM 1438 O O . VAL A 1 194 ? 36.225 -2.201 11.336 1.00 22.76 188 VAL A O 1
ATOM 1442 N N . GLY A 1 195 ? 35.683 -3.518 9.590 1.00 33.21 189 GLY A N 1
ATOM 1443 C CA . GLY A 1 195 ? 36.692 -4.511 9.905 1.00 33.21 189 GLY A CA 1
ATOM 1444 C C . GLY A 1 195 ? 36.131 -5.921 9.944 1.00 33.21 189 GLY A C 1
ATOM 1445 O O . GLY A 1 195 ? 34.950 -6.111 10.239 1.00 33.21 189 GLY A O 1
ATOM 1446 N N . PRO A 1 196 ? 36.954 -6.937 9.636 1.00 35.37 190 PRO A N 1
ATOM 1447 C CA . PRO A 1 196 ? 36.531 -8.341 9.641 1.00 35.37 190 PRO A CA 1
ATOM 1448 C C . PRO A 1 196 ? 36.050 -8.777 11.021 1.00 35.37 190 PRO A C 1
ATOM 1449 O O . PRO A 1 196 ? 36.544 -8.298 12.040 1.00 35.37 190 PRO A O 1
ATOM 1453 N N . ASP A 1 197 ? 35.087 -9.691 11.046 0.00 20.19 191 ASP A N 1
ATOM 1454 C CA . ASP A 1 197 ? 34.546 -10.181 12.306 0.00 20.19 191 ASP A CA 1
ATOM 1455 C C . ASP A 1 197 ? 35.619 -10.932 13.086 0.00 20.19 191 ASP A C 1
ATOM 1456 O O . ASP A 1 197 ? 36.081 -11.993 12.666 0.00 20.19 191 ASP A O 1
ATOM 1461 N N . GLY A 1 198 ? 36.016 -10.368 14.222 1.00 64.51 192 GLY A N 1
ATOM 1462 C CA . GLY A 1 198 ? 37.036 -10.993 15.043 1.00 64.51 192 GLY A CA 1
ATOM 1463 C C . GLY A 1 198 ? 38.325 -10.194 15.071 1.00 64.51 192 GLY A C 1
ATOM 1464 O O . GLY A 1 198 ? 39.324 -10.594 14.472 1.00 64.51 192 GLY A O 1
ATOM 1465 N N . GLY A 1 199 ? 38.303 -9.060 15.765 1.00 45.93 193 GLY A N 1
ATOM 1466 C CA . GLY A 1 199 ? 39.488 -8.227 15.852 1.00 45.93 193 GLY A CA 1
ATOM 1467 C C . GLY A 1 199 ? 39.206 -6.833 16.377 1.00 45.93 193 GLY A C 1
ATOM 1468 O O . GLY A 1 199 ? 38.101 -6.543 16.835 1.00 45.93 193 GLY A O 1
ATOM 1469 N N . SER A 1 200 ? 40.216 -5.970 16.315 1.00 57.72 194 SER A N 1
ATOM 1470 C CA . SER A 1 200 ? 40.082 -4.594 16.777 1.00 57.72 194 SER A CA 1
ATOM 1471 C C . SER A 1 200 ? 39.477 -3.741 15.669 1.00 57.72 194 SER A C 1
ATOM 1472 O O . SER A 1 200 ? 40.187 -3.265 14.781 1.00 57.72 194 SER A O 1
ATOM 1475 N N . GLN A 1 201 ? 38.163 -3.553 15.725 1.00 27.38 195 GLN A N 1
ATOM 1476 C CA . GLN A 1 201 ? 37.460 -2.763 14.720 1.00 27.38 195 GLN A CA 1
ATOM 1477 C C . GLN A 1 201 ? 37.298 -1.320 15.166 1.00 27.38 195 GLN A C 1
ATOM 1478 O O . GLN A 1 201 ? 37.585 -0.969 16.310 1.00 27.38 195 GLN A O 1
ATOM 1484 N N . TYR A 1 202 ? 36.818 -0.490 14.247 1.00 16.28 196 TYR A N 1
ATOM 1485 C CA . TYR A 1 202 ? 36.588 0.911 14.535 1.00 16.28 196 TYR A CA 1
ATOM 1486 C C . TYR A 1 202 ? 35.212 1.363 14.081 1.00 16.28 196 TYR A C 1
ATOM 1487 O O . TYR A 1 202 ? 34.790 1.074 12.961 1.00 16.28 196 TYR A O 1
ATOM 1496 N N . MET A 1 203 ? 34.505 2.052 14.971 1.00 12.85 197 MET A N 1
ATOM 1497 C CA . MET A 1 203 ? 33.197 2.597 14.642 1.00 12.85 197 MET A CA 1
ATOM 1498 C C . MET A 1 203 ? 33.619 3.803 13.826 1.00 12.85 197 MET A C 1
ATOM 1499 O O . MET A 1 203 ? 34.292 4.694 14.345 1.00 12.85 197 MET A O 1
ATOM 1504 N N . GLN A 1 204 ? 33.253 3.837 12.552 1.00 9.77 198 GLN A N 1
ATOM 1505 C CA . GLN A 1 204 ? 33.675 4.952 11.723 1.00 9.77 198 GLN A CA 1
ATOM 1506 C C . GLN A 1 204 ? 32.553 5.821 11.185 1.00 9.77 198 GLN A C 1
ATOM 1507 O O . GLN A 1 204 ? 31.428 5.366 10.968 1.00 9.77 198 GLN A O 1
ATOM 1513 N N . GLN A 1 205 ? 32.887 7.085 10.969 1.00 9.71 199 GLN A N 1
ATOM 1514 C CA . GLN A 1 205 ? 31.942 8.067 10.474 1.00 9.71 199 GLN A CA 1
ATOM 1515 C C . GLN A 1 205 ? 32.343 8.553 9.088 1.00 9.71 199 GLN A C 1
ATOM 1516 O O . GLN A 1 205 ? 33.507 8.869 8.844 1.00 9.71 199 GLN A O 1
ATOM 1522 N N . TYR A 1 206 ? 31.377 8.593 8.178 1.00 8.54 200 TYR A N 1
ATOM 1523 C CA . TYR A 1 206 ? 31.628 9.067 6.825 1.00 8.54 200 TYR A CA 1
ATOM 1524 C C . TYR A 1 206 ? 30.683 10.219 6.525 1.00 8.54 200 TYR A C 1
ATOM 1525 O O . TYR A 1 206 ? 29.466 10.060 6.583 1.00 8.54 200 TYR A O 1
ATOM 1534 N N . ASP A 1 207 ? 31.248 11.378 6.213 1.00 15.85 201 ASP A N 1
ATOM 1535 C CA . ASP A 1 207 ? 30.450 12.546 5.882 1.00 15.85 201 ASP A CA 1
ATOM 1536 C C . ASP A 1 207 ? 30.679 12.902 4.420 1.00 15.85 201 ASP A C 1
ATOM 1537 O O . ASP A 1 207 ? 31.820 12.974 3.963 1.00 15.85 201 ASP A O 1
ATOM 1542 N N . LYS A 1 208 ? 29.596 13.102 3.681 1.00 11.37 202 LYS A N 1
ATOM 1543 C CA . LYS A 1 208 ? 29.699 13.488 2.283 1.00 11.37 202 LYS A CA 1
ATOM 1544 C C . LYS A 1 208 ? 29.332 14.963 2.246 1.00 11.37 202 LYS A C 1
ATOM 1545 O O . LYS A 1 208 ? 28.313 15.359 2.816 1.00 11.37 202 LYS A O 1
ATOM 1551 N N . ASP A 1 209 ? 30.159 15.785 1.602 1.00 14.96 203 ASP A N 1
ATOM 1552 C CA . ASP A 1 209 ? 29.857 17.209 1.535 1.00 14.96 203 ASP A CA 1
ATOM 1553 C C . ASP A 1 209 ? 29.097 17.576 0.265 1.00 14.96 203 ASP A C 1
ATOM 1554 O O . ASP A 1 209 ? 28.768 16.710 -0.547 1.00 14.96 203 ASP A O 1
ATOM 1559 N N . ALA A 1 210 ? 28.821 18.866 0.105 1.00 29.63 204 ALA A N 1
ATOM 1560 C CA . ALA A 1 210 ? 28.085 19.365 -1.051 1.00 29.63 204 ALA A CA 1
ATOM 1561 C C . ALA A 1 210 ? 28.719 19.002 -2.392 1.00 29.63 204 ALA A C 1
ATOM 1562 O O . ALA A 1 210 ? 28.010 18.811 -3.379 1.00 29.63 204 ALA A O 1
ATOM 1564 N N . ASN A 1 211 ? 30.045 18.909 -2.434 1.00 27.73 205 ASN A N 1
ATOM 1565 C CA . ASN A 1 211 ? 30.737 18.573 -3.676 1.00 27.73 205 ASN A CA 1
ATOM 1566 C C . ASN A 1 211 ? 30.750 17.072 -3.922 1.00 27.73 205 ASN A C 1
ATOM 1567 O O . ASN A 1 211 ? 31.215 16.610 -4.962 1.00 27.73 205 ASN A O 1
ATOM 1572 N N . GLY A 1 212 ? 30.247 16.309 -2.959 1.00 25.00 206 GLY A N 1
ATOM 1573 C CA . GLY A 1 212 ? 30.221 14.866 -3.110 1.00 25.00 206 GLY A CA 1
ATOM 1574 C C . GLY A 1 212 ? 31.473 14.190 -2.581 1.00 25.00 206 GLY A C 1
ATOM 1575 O O . GLY A 1 212 ? 31.611 12.969 -2.663 1.00 25.00 206 GLY A O 1
ATOM 1576 N N . LYS A 1 213 ? 32.394 14.981 -2.042 1.00 16.62 207 LYS A N 1
ATOM 1577 C CA . LYS A 1 213 ? 33.627 14.433 -1.491 1.00 16.62 207 LYS A CA 1
ATOM 1578 C C . LYS A 1 213 ? 33.334 13.773 -0.147 1.00 16.62 207 LYS A C 1
ATOM 1579 O O . LYS A 1 213 ? 32.516 14.266 0.631 1.00 16.62 207 LYS A O 1
ATOM 1585 N N . VAL A 1 214 ? 34.004 12.656 0.119 1.00 13.74 208 VAL A N 1
ATOM 1586 C CA . VAL A 1 214 ? 33.800 11.914 1.360 1.00 13.74 208 VAL A CA 1
ATOM 1587 C C . VAL A 1 214 ? 34.956 12.026 2.345 1.00 13.74 208 VAL A C 1
ATOM 1588 O O . VAL A 1 214 ? 36.126 11.969 1.963 1.00 13.74 208 VAL A O 1
ATOM 1592 N N . GLU A 1 215 ? 34.605 12.167 3.620 1.00 10.30 209 GLU A N 1
ATOM 1593 C CA . GLU A 1 215 ? 35.573 12.291 4.702 1.00 10.30 209 GLU A CA 1
ATOM 1594 C C . GLU A 1 215 ? 35.287 11.232 5.770 1.00 10.30 209 GLU A C 1
ATOM 1595 O O . GLU A 1 215 ? 34.134 11.025 6.150 1.00 10.30 209 GLU A O 1
ATOM 1601 N N . MET A 1 216 ? 36.335 10.562 6.247 1.00 16.40 210 MET A N 1
ATOM 1602 C CA . MET A 1 216 ? 36.187 9.518 7.262 1.00 16.40 210 MET A CA 1
ATOM 1603 C C . MET A 1 216 ? 36.844 9.897 8.587 1.00 16.40 210 MET A C 1
ATOM 1604 O O . MET A 1 216 ? 37.960 10.421 8.616 1.00 16.40 210 MET A O 1
ATOM 1609 N N . THR A 1 217 ? 36.139 9.626 9.682 1.00 20.05 211 THR A N 1
ATOM 1610 C CA . THR A 1 217 ? 36.636 9.922 11.021 1.00 20.05 211 THR A CA 1
ATOM 1611 C C . THR A 1 217 ? 36.394 8.714 11.924 1.00 20.05 211 THR A C 1
ATOM 1612 O O . THR A 1 217 ? 35.320 8.114 11.887 1.00 20.05 211 THR A O 1
ATOM 1616 N N . ARG A 1 218 ? 37.393 8.352 12.724 1.00 18.16 212 ARG A N 1
ATOM 1617 C CA . ARG A 1 218 ? 37.257 7.222 13.637 1.00 18.16 212 ARG A CA 1
ATOM 1618 C C . ARG A 1 218 ? 36.661 7.715 14.946 1.00 18.16 212 ARG A C 1
ATOM 1619 O O . ARG A 1 218 ? 37.194 8.633 15.571 1.00 18.16 212 ARG A O 1
ATOM 1627 N N . LEU A 1 219 ? 35.560 7.099 15.363 1.00 20.14 213 LEU A N 1
ATOM 1628 C CA . LEU A 1 219 ? 34.884 7.500 16.590 1.00 20.14 213 LEU A CA 1
ATOM 1629 C C . LEU A 1 219 ? 35.283 6.715 17.837 1.00 20.14 213 LEU A C 1
ATOM 1630 O O . LEU A 1 219 ? 35.430 7.297 18.913 1.00 20.14 213 LEU A O 1
ATOM 1635 N N . MET A 1 220 ? 35.450 5.402 17.711 1.00 20.60 214 MET A N 1
ATOM 1636 C CA . MET A 1 220 ? 35.828 4.600 18.871 1.00 20.60 214 MET A CA 1
ATOM 1637 C C . MET A 1 220 ? 36.179 3.156 18.541 1.00 20.60 214 MET A C 1
ATOM 1638 O O . MET A 1 220 ? 35.695 2.592 17.559 1.00 20.60 214 MET A O 1
ATOM 1643 N N . GLY A 1 221 ? 37.025 2.564 19.381 1.00 20.75 215 GLY A N 1
ATOM 1644 C CA . GLY A 1 221 ? 37.417 1.182 19.192 1.00 20.75 215 GLY A CA 1
ATOM 1645 C C . GLY A 1 221 ? 36.277 0.295 19.653 1.00 20.75 215 GLY A C 1
ATOM 1646 O O . GLY A 1 221 ? 35.665 0.551 20.693 1.00 20.75 215 GLY A O 1
ATOM 1647 N N . VAL A 1 222 ? 35.983 -0.747 18.885 1.00 20.71 216 VAL A N 1
ATOM 1648 C CA . VAL A 1 222 ? 34.895 -1.646 19.233 1.00 20.71 216 VAL A CA 1
ATOM 1649 C C . VAL A 1 222 ? 35.275 -3.081 18.897 1.00 20.71 216 VAL A C 1
ATOM 1650 O O . VAL A 1 222 ? 36.126 -3.319 18.039 1.00 20.71 216 VAL A O 1
ATOM 1654 N N . MET A 1 223 ? 34.642 -4.038 19.568 1.00 19.77 217 MET A N 1
ATOM 1655 C CA . MET A 1 223 ? 34.952 -5.440 19.329 1.00 19.77 217 MET A CA 1
ATOM 1656 C C . MET A 1 223 ? 33.713 -6.326 19.466 1.00 19.77 217 MET A C 1
ATOM 1657 O O . MET A 1 223 ? 32.997 -6.264 20.465 1.00 19.77 217 MET A O 1
ATOM 1662 N N . TYR A 1 224 ? 33.464 -7.148 18.451 1.00 35.42 218 TYR A N 1
ATOM 1663 C CA . TYR A 1 224 ? 32.309 -8.039 18.448 1.00 35.42 218 TYR A CA 1
ATOM 1664 C C . TYR A 1 224 ? 32.719 -9.366 19.077 1.00 35.42 218 TYR A C 1
ATOM 1665 O O . TYR A 1 224 ? 33.468 -10.135 18.479 1.00 35.42 218 TYR A O 1
ATOM 1674 N N . VAL A 1 225 ? 32.227 -9.635 20.283 1.00 38.41 219 VAL A N 1
ATOM 1675 C CA . VAL A 1 225 ? 32.585 -10.861 20.990 1.00 38.41 219 VAL A CA 1
ATOM 1676 C C . VAL A 1 225 ? 31.385 -11.649 21.514 1.00 38.41 219 VAL A C 1
ATOM 1677 O O . VAL A 1 225 ? 30.269 -11.136 21.570 1.00 38.41 219 VAL A O 1
ATOM 1681 N N . PRO A 1 226 ? 31.606 -12.918 21.901 1.00 32.36 220 PRO A N 1
ATOM 1682 C CA . PRO A 1 226 ? 30.530 -13.766 22.425 1.00 32.36 220 PRO A CA 1
ATOM 1683 C C . PRO A 1 226 ? 30.005 -13.169 23.722 1.00 32.36 220 PRO A C 1
ATOM 1684 O O . PRO A 1 226 ? 30.787 -12.771 24.583 1.00 32.36 220 PRO A O 1
ATOM 1688 N N . LEU A 1 227 ? 28.687 -13.095 23.862 1.00 59.63 221 LEU A N 1
ATOM 1689 C CA . LEU A 1 227 ? 28.102 -12.540 25.073 1.00 59.63 221 LEU A CA 1
ATOM 1690 C C . LEU A 1 227 ? 28.317 -13.508 26.233 1.00 59.63 221 LEU A C 1
ATOM 1691 O O . LEU A 1 227 ? 28.776 -13.050 27.301 1.00 59.63 221 LEU A O 1
#

Solvent-accessible surface area: 11288 Å² total; per-residue (Å²): 143,112,182,87,253,141,61,82,13,86,68,1,96,55,1,1,145,62,11,72,99,145,59,37,5,81,28,92,33,0,1,86,3,1,56,95,0,32,1,117,42,4,2,89,183,71,34,38,39,28,7,55,10,76,26,34,38,86,40,50,5,47,2,0,56,68,12,0,62,8,0,20,54,0,102,106,32,3,114,47,30,5,90,0,0,3,12,37,8,10,8,0,2,12,0,0,0,0,27,24,7,4,118,83,112,31,119,50,85,98,5,77,0,0,0,7,10,130,45,59,102,4,6,191,113,0,83,46,5,0,44,92,30,52,130,58,0,38,96,49,36,34,1,60,12,25,122,27,61,8,161,126,5,52,90,95,25,28,76,0,52,0,0,19,8,47,56,39,15,94,95,69,15,88,63,6,21,93,11,5,22,75,48,2,52,0,0,0,18,22,12,98,108,60,32,110,8,91,17,17,19,12,31,31,63,93,123,38,144,69,116,87,62,150,55,70,49,40,120,127,93,128,157

Radius of gyration: 16.62 Å; Cα contacts (8 Å, |Δi|>4): 451; chains: 1; bounding box: 40×38×43 Å

Foldseek 3Di:
DDDDDFDFAPFQLRLLVVCVVVPLADDPLLSVLSSLQGQVLQAVPRSGTQQWGDDDPQDTDHGVSVLRVVCVVCVVLLEAQFEEEEEACQSVRSQSSSVSSHVVNPYDLNAAGEYEHADPVRLVNNLSSVVVSPVVVVVSVRYYYYHDHCLQPDVVPFQGQEYEHPDEDQAPSVNNLVRHDAQHKYWHWYHDQADWIFTKMWHQHPVRDIDIDTDDTDHDDRD

InterPro domains:
  IPR000682 Protein-L-isoaspartate(D-aspartate) O-methyltransferase [PS01279] (146-161)
  IPR000682 Protein-L-isoaspartate(D-aspartate) O-methyltransferase [PTHR11579] (2-223)
  IPR000682 Protein-L-isoaspartate(D-aspartate) O-methyltransferase [TIGR00080] (5-223)
  IPR029063 S-adenosyl-L-methionine-dependent methyltransferase superfamily [G3DSA:3.40.50.150] (1-221)
  IPR029063 S-adenosyl-L-methionine-dependent methyltransferase superfamily [SSF53335] (2-220)

GO terms:
  GO:0004719 protein-L-isoaspartate (D-aspartate) O-methyltransferase activity (F, IDA)
  GO:0042742 defense response to bacterium (P, IMP)

CATH classification: 3.40.50.150

Sequence (223 aa):
IHMAWRSVGANNEDLIRQLKDHGVIASDAVAQAMKETDRKHYSPRNPYMDAPQPIGGGVTISAPHMHAFALEYLRDHLKPGARILDVGSGSGYLTACFYRYIKAKGVDADTRIVGIEHQAELVRRSKANLNTDDRSMLDSGQLLIVEGDGRKGYPPNAPYNAIHVGAAAPDTPTELINQLASGGRLIVPVGPDGGSQYMQQYDKDANGKVEMTRLMGVMYVPL

B-factor: mean 23.0, std 12.48, range [1.96, 70.85]

Organism: Drosophila melanogaster (NCBI:txid7227)

Secondary structure (DSSP, 8-state):
-------B-SSHHHHHHHHHHTTS---HHHHHHHHTS-GGGT-SS-TTBSS-EEEETTEEEPPHHHHHHHHHHTTTT--TT-EEEEES-TTSHHHHHHHHHHHHS---TT-EEEEEES-HHHHHHHHHHHHHHHHHHHHHTSEEEEES-GGG--GGG-SEEEEEE-S-BSS--HHHHHTEEEEEEEEEEES-SSS-EEEEEEEE-TTS-EEEEEEEEE-----